Protein AF-A0A815JB77-F1 (afdb_monomer_lite)

Structure (mmCIF, N/CA/C/O backbone):
data_AF-A0A815JB77-F1
#
_entry.id   AF-A0A815JB77-F1
#
loop_
_atom_site.group_PDB
_atom_site.id
_atom_site.type_symbol
_atom_site.label_atom_id
_atom_site.label_alt_id
_atom_site.label_comp_id
_atom_site.label_asym_id
_atom_site.label_entity_id
_atom_site.label_seq_id
_atom_site.pdbx_PDB_ins_code
_atom_site.Cartn_x
_atom_site.Cartn_y
_atom_site.Cartn_z
_atom_site.occupancy
_atom_site.B_iso_or_equiv
_atom_site.auth_seq_id
_atom_site.auth_comp_id
_atom_site.auth_asym_id
_atom_site.auth_atom_id
_atom_site.pdbx_PDB_model_num
ATOM 1 N N . MET A 1 1 ? -31.443 13.722 19.364 1.00 50.16 1 MET A N 1
ATOM 2 C CA . MET A 1 1 ? -30.090 13.288 19.776 1.00 50.16 1 MET A CA 1
ATOM 3 C C . MET A 1 1 ? -29.069 13.900 18.825 1.00 50.16 1 MET A C 1
ATOM 5 O O . MET A 1 1 ? -29.455 14.239 17.712 1.00 50.16 1 MET A O 1
ATOM 9 N N . SER A 1 2 ? -27.810 14.064 19.237 1.00 65.94 2 SER A N 1
ATOM 10 C CA . SER A 1 2 ? -26.705 14.349 18.307 1.00 65.94 2 SER A CA 1
ATOM 11 C C . SER A 1 2 ? -26.286 13.056 17.602 1.00 65.94 2 SER A C 1
ATOM 13 O O . SER A 1 2 ? -26.329 11.991 18.218 1.00 65.94 2 SER A O 1
ATOM 15 N N . LEU A 1 3 ? -25.874 13.135 16.331 1.00 67.88 3 LEU A N 1
ATOM 16 C CA . LEU A 1 3 ? -25.455 11.949 15.568 1.00 67.88 3 LEU A CA 1
ATOM 17 C C . LEU A 1 3 ? -24.275 11.229 16.244 1.00 67.88 3 LEU A C 1
ATOM 19 O O . LEU A 1 3 ? -24.332 10.012 16.379 1.00 67.88 3 LEU A O 1
ATOM 23 N N . LEU A 1 4 ? -23.307 11.987 16.779 1.00 70.38 4 LEU A N 1
ATOM 24 C CA . LEU A 1 4 ? -22.197 11.503 17.621 1.00 70.38 4 LEU A CA 1
ATOM 25 C C . LEU A 1 4 ? -22.670 10.490 18.678 1.00 70.38 4 LEU A C 1
ATOM 27 O O . LEU A 1 4 ? -22.329 9.318 18.608 1.00 70.38 4 LEU A O 1
ATOM 31 N N . SER A 1 5 ? -23.610 10.887 19.549 1.00 72.62 5 SER A N 1
ATOM 32 C CA . SER A 1 5 ? -24.132 10.038 20.641 1.00 72.62 5 SER A CA 1
ATOM 33 C C . SER A 1 5 ? -24.810 8.726 20.204 1.00 72.62 5 SER A C 1
ATOM 35 O O . SER A 1 5 ? -25.139 7.891 21.042 1.00 72.62 5 SER A O 1
ATOM 37 N N . THR A 1 6 ? -25.068 8.557 18.904 1.00 77.38 6 THR A N 1
ATOM 38 C CA . THR A 1 6 ? -25.600 7.324 18.298 1.00 77.38 6 THR A CA 1
ATOM 39 C C . THR A 1 6 ? -24.519 6.547 17.537 1.00 77.38 6 THR A C 1
ATOM 41 O O . THR A 1 6 ? -24.633 5.335 17.387 1.00 77.38 6 THR A O 1
ATOM 44 N N . LEU A 1 7 ? -23.473 7.234 17.072 1.00 77.94 7 LEU A N 1
ATOM 45 C CA . LEU A 1 7 ? -22.393 6.707 16.244 1.00 77.94 7 LEU A CA 1
ATOM 46 C C . LEU A 1 7 ? -21.257 6.100 17.086 1.00 77.94 7 LEU A C 1
ATOM 48 O O . LEU A 1 7 ? -20.788 5.017 16.746 1.00 77.94 7 LEU A O 1
ATOM 52 N N . ASP A 1 8 ? -20.890 6.718 18.215 1.00 81.06 8 ASP A N 1
ATOM 53 C CA . ASP A 1 8 ? -19.841 6.245 19.138 1.00 81.06 8 ASP A CA 1
ATOM 54 C C . ASP A 1 8 ? -19.953 4.741 19.502 1.00 81.06 8 ASP A C 1
ATOM 56 O O . ASP A 1 8 ? -18.964 4.017 19.345 1.00 81.06 8 ASP A O 1
ATOM 60 N N . PRO A 1 9 ? -21.118 4.198 19.939 1.00 81.94 9 PRO A N 1
ATOM 61 C CA . PRO A 1 9 ? -21.233 2.770 20.259 1.00 81.94 9 PRO A CA 1
ATOM 62 C C . PRO A 1 9 ? -21.161 1.859 19.022 1.00 81.94 9 PRO A C 1
ATOM 64 O O . PRO A 1 9 ? -20.775 0.695 19.144 1.00 81.94 9 PRO A O 1
ATOM 67 N N . ILE A 1 10 ? -21.514 2.372 17.837 1.00 81.50 10 ILE A N 1
ATOM 68 C CA . ILE A 1 10 ? -21.433 1.631 16.571 1.00 81.50 10 ILE A CA 1
ATOM 69 C C . ILE A 1 10 ? -19.966 1.546 16.134 1.00 81.50 10 ILE A C 1
ATOM 71 O O . ILE A 1 10 ? -19.485 0.443 15.884 1.00 81.50 10 ILE A O 1
ATOM 75 N N . ILE A 1 11 ? -19.236 2.671 16.137 1.00 85.12 11 ILE A N 1
ATOM 76 C CA . ILE A 1 11 ? -17.786 2.721 15.879 1.00 85.12 11 ILE A CA 1
ATOM 77 C C . ILE A 1 11 ? -17.053 1.790 16.841 1.00 85.12 11 ILE A C 1
ATOM 79 O O . ILE A 1 11 ? -16.353 0.887 16.386 1.00 85.12 11 ILE A O 1
ATOM 83 N N . ARG A 1 12 ? -17.272 1.937 18.158 1.00 84.75 12 ARG A N 1
ATOM 84 C CA . ARG A 1 12 ? -16.617 1.107 19.182 1.00 84.75 12 ARG A CA 1
ATOM 85 C C . ARG A 1 12 ? -16.811 -0.387 18.917 1.00 84.75 12 ARG A C 1
ATOM 87 O O . ARG A 1 12 ? -15.852 -1.138 19.035 1.00 84.75 12 ARG A O 1
ATOM 94 N N . SER A 1 13 ? -18.014 -0.822 18.530 1.00 81.75 13 SER A N 1
ATOM 95 C CA . SER A 1 13 ? -18.284 -2.238 18.236 1.00 81.75 13 SER A CA 1
ATOM 96 C C . SER A 1 13 ? -17.834 -2.697 16.840 1.00 81.75 13 SER A C 1
ATOM 98 O O . SER A 1 13 ? -17.875 -3.898 16.563 1.00 81.75 13 SER A O 1
ATOM 100 N N . VAL A 1 14 ? -17.445 -1.796 15.938 1.00 85.62 14 VAL A N 1
ATOM 101 C CA . VAL A 1 14 ? -16.767 -2.145 14.679 1.00 85.62 14 VAL A CA 1
ATOM 102 C C . VAL A 1 14 ? -15.263 -2.262 14.934 1.00 85.62 14 VAL A C 1
ATOM 104 O O . VAL A 1 14 ? -14.691 -3.322 14.690 1.00 85.62 14 VAL A O 1
ATOM 107 N N . PHE A 1 15 ? -14.655 -1.242 15.543 1.00 85.88 15 PHE A N 1
ATOM 108 C CA . PHE A 1 15 ? -13.237 -1.214 15.919 1.00 85.88 15 PHE A CA 1
ATOM 109 C C . PHE A 1 15 ? -12.846 -2.333 16.902 1.00 85.88 15 PHE A C 1
ATOM 111 O O . PHE A 1 15 ? -11.768 -2.908 16.762 1.00 85.88 15 PHE A O 1
ATOM 118 N N . SER A 1 16 ? -13.739 -2.755 17.808 1.00 83.38 16 SER A N 1
ATOM 119 C CA 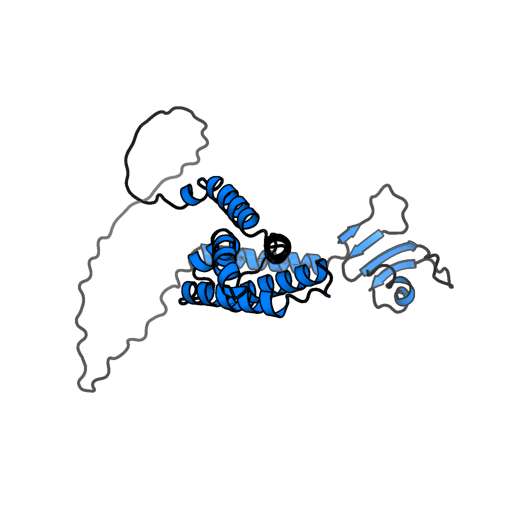. SER A 1 16 ? -13.491 -3.896 18.710 1.00 83.38 16 SER A CA 1
ATOM 120 C C . SER A 1 16 ? -13.462 -5.268 18.019 1.00 83.38 16 SER A C 1
ATOM 122 O O . SER A 1 16 ? -13.297 -6.286 18.688 1.00 83.38 16 SER A O 1
ATOM 124 N N . ARG A 1 17 ? -13.719 -5.328 16.707 1.00 83.50 17 ARG A N 1
ATOM 125 C CA . ARG A 1 17 ? -13.687 -6.555 15.891 1.00 83.50 17 ARG A CA 1
ATOM 126 C C . ARG A 1 17 ? -12.708 -6.459 14.721 1.00 83.50 17 ARG A C 1
ATOM 128 O O . ARG A 1 17 ? -12.503 -7.456 14.037 1.00 83.50 17 ARG A O 1
ATOM 135 N N . TRP A 1 18 ? -12.115 -5.288 14.490 1.00 87.25 18 TRP A N 1
ATOM 136 C CA . TRP A 1 18 ? -11.109 -5.097 13.455 1.00 87.25 18 TRP A CA 1
ATOM 137 C C . TRP A 1 18 ? -9.782 -5.694 13.922 1.00 87.25 18 TRP A C 1
ATOM 139 O O . TRP A 1 18 ? -9.185 -5.228 14.892 1.00 87.25 18 TRP A O 1
ATOM 149 N N . THR A 1 19 ? -9.344 -6.753 13.248 1.00 86.44 19 THR A N 1
ATOM 150 C CA . THR A 1 19 ? -8.163 -7.545 13.613 1.00 86.44 19 THR A CA 1
ATOM 151 C C . THR A 1 19 ? -6.893 -6.708 13.696 1.00 86.44 19 THR A C 1
ATOM 153 O O . THR A 1 19 ? -6.189 -6.829 14.693 1.00 86.44 19 THR A O 1
ATOM 156 N N . ALA A 1 20 ? -6.632 -5.831 12.721 1.00 85.81 20 ALA A N 1
ATOM 157 C CA . ALA A 1 20 ? -5.441 -4.980 12.709 1.00 85.81 20 ALA A CA 1
ATOM 158 C C . ALA A 1 20 ? -5.367 -4.073 13.950 1.00 85.81 20 ALA A C 1
ATOM 160 O O . ALA A 1 20 ? -4.387 -4.110 14.689 1.00 85.81 20 ALA A O 1
ATOM 161 N N . LEU A 1 21 ? -6.441 -3.336 14.250 1.00 85.81 21 LEU A N 1
ATOM 162 C CA . LEU A 1 21 ? -6.488 -2.429 15.400 1.00 85.81 21 LEU A CA 1
ATOM 163 C C . LEU A 1 21 ? -6.473 -3.172 16.749 1.00 85.81 21 LEU A C 1
ATOM 165 O O . LEU A 1 21 ? -5.830 -2.715 17.693 1.00 85.81 21 LEU A O 1
ATOM 169 N N . GLN A 1 22 ? -7.132 -4.333 16.854 1.00 86.62 22 GLN A N 1
ATOM 170 C CA . GLN A 1 22 ? -7.042 -5.171 18.059 1.00 86.62 22 GLN A CA 1
ATOM 171 C C . GLN A 1 22 ? -5.621 -5.718 18.272 1.00 86.62 22 GLN A C 1
ATOM 173 O O . GLN A 1 22 ? -5.141 -5.729 19.405 1.00 86.62 22 GLN A O 1
ATOM 178 N N . LEU A 1 23 ? -4.931 -6.124 17.201 1.00 85.44 23 LEU A N 1
ATOM 179 C CA . LEU A 1 23 ? -3.549 -6.604 17.253 1.00 85.44 23 LEU A CA 1
ATOM 180 C C . LEU A 1 23 ? -2.581 -5.470 17.634 1.00 85.44 23 LEU A C 1
ATOM 182 O O . LEU A 1 23 ? -1.772 -5.643 18.544 1.00 85.44 23 LEU A O 1
ATOM 186 N N . ALA A 1 24 ? -2.720 -4.293 17.018 1.00 87.31 24 ALA A N 1
ATOM 187 C CA . ALA A 1 24 ? -1.889 -3.121 17.295 1.00 87.31 24 ALA A CA 1
ATOM 188 C C . ALA A 1 24 ? -2.006 -2.631 18.750 1.00 87.31 24 ALA A C 1
ATOM 190 O O . ALA A 1 24 ? -0.999 -2.278 19.373 1.00 87.31 24 ALA A O 1
ATOM 191 N N . VAL A 1 25 ? -3.215 -2.662 19.328 1.00 87.00 25 VAL A N 1
ATOM 192 C CA . VAL A 1 25 ? -3.425 -2.368 20.756 1.00 87.00 25 VAL A CA 1
ATOM 193 C C . VAL A 1 25 ? -2.825 -3.469 21.637 1.00 87.00 25 VAL A C 1
ATOM 195 O O . VAL A 1 25 ? -2.064 -3.152 22.552 1.00 87.00 25 VAL A O 1
ATOM 198 N N . ALA A 1 26 ? -3.094 -4.749 21.344 1.00 85.62 26 ALA A N 1
ATOM 199 C CA . ALA A 1 26 ? -2.617 -5.884 22.145 1.00 85.62 26 ALA A CA 1
ATOM 200 C C . ALA A 1 26 ? -1.082 -6.008 22.185 1.00 85.62 26 ALA A C 1
ATOM 202 O O . ALA A 1 26 ? -0.518 -6.329 23.230 1.00 85.62 26 ALA A O 1
ATOM 203 N N . HIS A 1 27 ? -0.398 -5.703 21.079 1.00 85.62 27 HIS A N 1
ATOM 204 C CA . HIS A 1 27 ? 1.067 -5.677 21.002 1.00 85.62 27 HIS A CA 1
ATOM 205 C C . HIS A 1 27 ? 1.686 -4.331 21.422 1.00 85.62 27 HIS A C 1
ATOM 207 O O . HIS A 1 27 ? 2.904 -4.179 21.358 1.00 85.62 27 HIS A O 1
ATOM 213 N N . SER A 1 28 ? 0.879 -3.364 21.886 1.00 83.88 28 SER A N 1
ATOM 214 C CA . SER A 1 28 ? 1.330 -2.019 22.291 1.00 83.88 28 SER A CA 1
ATOM 215 C C . SER A 1 28 ? 2.116 -1.275 21.197 1.00 83.88 28 SER A C 1
ATOM 217 O O . SER A 1 28 ? 3.049 -0.530 21.493 1.00 83.88 28 SER A O 1
ATOM 219 N N . MET A 1 29 ? 1.740 -1.461 19.926 1.00 78.06 29 MET A N 1
ATOM 220 C CA . MET A 1 29 ? 2.448 -0.881 18.772 1.00 78.06 29 MET A CA 1
ATOM 221 C C . MET A 1 29 ? 2.362 0.656 18.755 1.00 78.06 29 MET A C 1
ATOM 223 O O . MET A 1 29 ? 3.333 1.325 18.418 1.00 78.06 29 MET A O 1
ATOM 227 N N . GLY A 1 30 ? 1.260 1.223 19.265 1.00 75.69 30 GLY A N 1
ATOM 228 C CA . GLY A 1 30 ? 1.115 2.659 19.552 1.00 75.69 30 GLY A CA 1
ATOM 229 C C . GLY A 1 30 ? 1.787 3.147 20.851 1.00 75.69 30 GLY A C 1
ATOM 230 O O . GLY A 1 30 ? 1.494 4.252 21.311 1.00 75.69 30 GLY A O 1
ATOM 231 N N . GLY A 1 31 ? 2.651 2.338 21.473 1.00 83.12 31 GLY A N 1
ATOM 232 C CA . GLY A 1 31 ? 3.330 2.635 22.737 1.00 83.12 31 GLY A CA 1
ATOM 233 C C . GLY A 1 31 ? 2.494 2.344 23.991 1.00 83.12 31 GLY A C 1
ATOM 234 O O . GLY A 1 31 ? 1.427 1.736 23.935 1.00 83.12 31 GLY A O 1
ATOM 235 N N . SER A 1 32 ? 2.979 2.806 25.150 1.00 77.56 32 SER A N 1
ATOM 236 C CA . SER A 1 32 ? 2.382 2.543 26.476 1.00 77.56 32 SER A CA 1
ATOM 237 C C . SER A 1 32 ? 1.014 3.192 26.723 1.00 77.56 32 SER A C 1
ATOM 239 O O . SER A 1 32 ? 0.418 2.971 27.772 1.00 77.56 32 SER A O 1
ATOM 241 N N . GLU A 1 33 ? 0.529 4.010 25.789 1.00 82.44 33 GLU A N 1
ATOM 242 C CA . GLU A 1 33 ? -0.771 4.688 25.854 1.00 82.44 33 GLU A CA 1
ATOM 243 C C . GLU A 1 33 ? -1.754 4.148 24.794 1.00 82.44 33 GLU A C 1
ATOM 245 O O . GLU A 1 33 ? -2.763 4.789 24.510 1.00 82.44 33 GLU A O 1
ATOM 250 N N . SER A 1 34 ? -1.495 2.965 24.217 1.00 82.50 34 SER A N 1
ATOM 251 C CA . SER A 1 34 ? -2.300 2.350 23.144 1.00 82.50 34 SER A CA 1
ATOM 252 C C . SER A 1 34 ? -3.807 2.281 23.444 1.00 82.50 34 SER A C 1
ATOM 254 O O . SER A 1 34 ? -4.616 2.601 22.573 1.00 82.50 34 SER A O 1
ATOM 256 N N . GLU A 1 35 ? -4.203 1.940 24.675 1.00 82.00 35 GLU A N 1
ATOM 257 C CA . GLU A 1 35 ? -5.611 1.936 25.110 1.00 82.00 35 GLU A CA 1
ATOM 258 C C . GLU A 1 35 ? -6.226 3.349 25.136 1.00 82.00 35 GLU A C 1
ATOM 260 O O . GLU A 1 35 ? -7.375 3.544 24.733 1.00 82.00 35 GLU A O 1
ATOM 265 N N . ALA A 1 36 ? -5.458 4.353 25.571 1.00 86.44 36 ALA A N 1
ATOM 266 C CA . ALA A 1 36 ? -5.905 5.745 25.613 1.00 86.44 36 ALA A CA 1
ATOM 267 C C . ALA A 1 36 ? -6.004 6.346 24.202 1.00 86.44 36 ALA A C 1
ATOM 269 O O . ALA A 1 36 ? -6.979 7.040 23.902 1.00 86.44 36 ALA A O 1
ATOM 270 N N . LYS A 1 37 ? -5.054 6.016 23.313 1.00 86.25 37 LYS A N 1
ATOM 271 C CA . LYS A 1 37 ? -5.121 6.338 21.879 1.00 86.25 37 LYS A CA 1
ATOM 272 C C . LYS A 1 37 ? -6.345 5.708 21.216 1.00 86.25 37 LYS A C 1
ATOM 274 O O . LYS A 1 37 ? -7.043 6.393 20.479 1.00 86.25 37 LYS A O 1
ATOM 279 N N . TYR A 1 38 ? -6.648 4.441 21.506 1.00 87.69 38 TYR A N 1
ATOM 280 C CA . TYR A 1 38 ? -7.823 3.745 20.966 1.00 87.69 38 TYR A CA 1
ATOM 281 C C . TYR A 1 38 ? -9.144 4.431 21.362 1.00 87.69 38 TYR A C 1
ATOM 283 O O . TYR A 1 38 ? -10.013 4.648 20.514 1.00 87.69 38 TYR A O 1
ATOM 291 N N . GLU A 1 39 ? -9.292 4.835 22.628 1.00 86.81 39 GLU A N 1
ATOM 292 C CA . GLU A 1 39 ? -10.485 5.567 23.079 1.00 86.81 39 GLU A CA 1
ATOM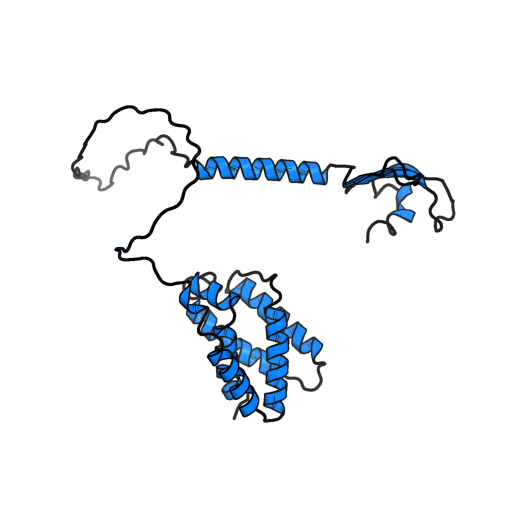 293 C C . GLU A 1 39 ? -10.559 6.994 22.508 1.00 86.81 39 GLU A C 1
ATOM 295 O O . GLU A 1 39 ? -11.641 7.453 22.124 1.00 86.81 39 GLU A O 1
ATOM 300 N N . ALA A 1 40 ? -9.420 7.682 22.371 1.00 87.25 40 ALA A N 1
ATOM 301 C CA . ALA A 1 40 ? -9.355 8.962 21.670 1.00 87.25 40 ALA A CA 1
ATOM 302 C C . ALA A 1 40 ? -9.779 8.814 20.196 1.00 87.25 40 ALA A C 1
ATOM 304 O O . ALA A 1 40 ? -10.636 9.571 19.736 1.00 87.25 40 ALA A O 1
ATOM 305 N N . PHE A 1 41 ? -9.266 7.797 19.495 1.00 88.94 41 PHE A N 1
ATOM 306 C CA . PHE A 1 41 ? -9.544 7.507 18.085 1.00 88.94 41 PHE A CA 1
ATOM 307 C C . PHE A 1 41 ? -11.028 7.250 17.800 1.00 88.94 41 PHE A C 1
ATOM 309 O O . PHE A 1 41 ? -11.557 7.760 16.814 1.00 88.94 41 PHE A O 1
ATOM 316 N N . ILE A 1 42 ? -11.748 6.544 18.683 1.00 87.06 42 ILE A N 1
ATOM 317 C CA . ILE A 1 42 ? -13.210 6.386 18.551 1.00 87.06 42 ILE A CA 1
ATOM 318 C C . ILE A 1 42 ? -13.902 7.759 18.520 1.00 87.06 42 ILE A C 1
ATOM 320 O O . ILE A 1 42 ? -14.778 7.992 17.684 1.00 87.06 42 ILE A O 1
ATOM 324 N N . SER A 1 43 ? -13.500 8.677 19.407 1.00 86.25 43 SER A N 1
ATOM 325 C CA . SER A 1 43 ? -14.111 10.009 19.510 1.00 86.25 43 SER A CA 1
ATOM 326 C C . SER A 1 43 ? -13.725 10.943 18.354 1.00 86.25 43 SER A C 1
ATOM 328 O O . SER A 1 43 ? -14.593 11.618 17.793 1.00 86.25 43 SER A O 1
ATOM 330 N N . THR A 1 44 ? -12.456 10.944 17.927 1.00 88.25 44 THR A N 1
ATOM 331 C CA . THR A 1 44 ? -11.997 11.762 16.794 1.00 88.25 44 THR A CA 1
ATOM 332 C C . THR A 1 44 ? -12.558 11.254 15.471 1.00 88.25 44 THR A C 1
ATOM 334 O O . THR A 1 44 ? -12.952 12.072 14.641 1.00 88.25 44 THR A O 1
ATOM 337 N N . PHE A 1 45 ? -12.701 9.936 15.292 1.00 88.81 45 PHE A N 1
ATOM 338 C CA . PHE A 1 45 ? -13.344 9.356 14.114 1.00 88.81 45 PHE A CA 1
ATOM 339 C C . PHE A 1 45 ? -14.853 9.648 14.073 1.00 88.81 45 PHE A C 1
ATOM 341 O O . PHE A 1 45 ? -15.384 9.979 13.012 1.00 88.81 45 PHE A O 1
ATOM 348 N N . ALA A 1 46 ? -15.552 9.631 15.215 1.00 85.12 46 ALA A N 1
ATOM 349 C CA . ALA A 1 46 ? -16.950 10.067 15.282 1.00 85.12 46 ALA A CA 1
ATOM 350 C C . ALA A 1 46 ? -17.112 11.539 14.849 1.00 85.12 46 ALA A C 1
ATOM 352 O O . ALA A 1 46 ? -18.001 11.876 14.054 1.00 85.12 46 ALA A O 1
ATOM 353 N N . GLU A 1 47 ? -16.216 12.420 15.306 1.00 85.31 47 GLU A N 1
ATOM 354 C CA . GLU A 1 47 ? -16.160 13.804 14.831 1.00 85.31 47 GLU A CA 1
ATOM 355 C C . GLU A 1 47 ? -15.818 13.902 13.336 1.00 85.31 47 GLU A C 1
ATOM 357 O O . GLU A 1 47 ? -16.526 14.595 12.607 1.00 85.31 47 GLU A O 1
ATOM 362 N N . PHE A 1 48 ? -14.794 13.191 12.854 1.00 86.56 48 PHE A N 1
ATOM 363 C CA . PHE A 1 48 ? -14.395 13.151 11.442 1.00 86.56 48 PHE A CA 1
ATOM 364 C C . PHE A 1 48 ? -15.569 12.763 10.536 1.00 86.56 48 PHE A C 1
ATOM 366 O O . PHE A 1 48 ? -15.907 13.505 9.609 1.00 86.56 48 PHE A O 1
ATOM 373 N N . LEU A 1 49 ? -16.263 11.667 10.860 1.00 82.81 49 LEU A N 1
ATOM 374 C CA . LEU A 1 49 ? -17.441 11.223 10.120 1.00 82.81 49 LEU A CA 1
ATOM 375 C C . LEU A 1 49 ? -18.526 12.306 10.107 1.00 82.81 49 LEU A C 1
ATOM 377 O O . LEU A 1 49 ? -19.023 12.645 9.037 1.00 82.81 49 LEU A O 1
ATOM 381 N N . THR A 1 50 ? -18.860 12.924 11.247 1.00 79.75 50 THR A N 1
ATOM 382 C CA . THR A 1 50 ? -19.884 13.994 11.266 1.00 79.75 50 THR A CA 1
ATOM 383 C C . THR A 1 50 ? -19.469 15.285 10.547 1.00 79.75 50 THR A C 1
ATOM 385 O O . THR A 1 50 ? -20.344 15.985 10.034 1.00 79.75 50 THR A O 1
ATOM 388 N N . ARG A 1 51 ? -18.168 15.588 10.438 1.00 81.00 51 ARG A N 1
ATOM 389 C CA . ARG A 1 51 ? -17.636 16.716 9.643 1.00 81.00 51 ARG A CA 1
ATOM 390 C C . ARG A 1 51 ? -17.691 16.436 8.133 1.00 81.00 51 ARG A C 1
ATOM 392 O O . ARG A 1 51 ? -18.017 17.341 7.359 1.00 81.00 51 ARG A O 1
ATOM 399 N N . ASN A 1 52 ? -17.429 15.190 7.732 1.00 75.25 52 ASN A N 1
ATOM 400 C CA . ASN A 1 52 ? -17.437 14.737 6.336 1.00 75.25 52 ASN A CA 1
ATOM 401 C C . ASN A 1 52 ? -18.814 14.253 5.839 1.00 75.25 52 ASN A C 1
ATOM 403 O O . ASN A 1 52 ? -18.995 14.034 4.642 1.00 75.25 52 ASN A O 1
ATOM 407 N N . LEU A 1 53 ? -19.821 14.198 6.721 1.00 67.00 53 LEU A N 1
ATOM 408 C CA . LEU A 1 53 ? -21.233 13.896 6.439 1.00 67.00 53 LEU A CA 1
ATOM 409 C C . LEU A 1 53 ? -21.940 14.989 5.596 1.00 67.00 53 LEU A C 1
ATOM 411 O O . LEU A 1 53 ? -22.939 15.584 6.005 1.00 67.00 53 LEU A O 1
ATOM 415 N N . ARG A 1 54 ? -21.442 15.280 4.389 1.00 65.88 54 ARG A N 1
ATOM 416 C CA . ARG A 1 54 ? -22.071 16.213 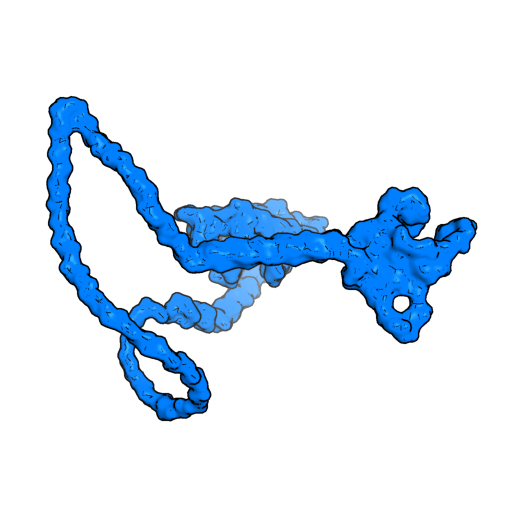3.439 1.00 65.88 54 ARG A CA 1
ATOM 417 C C . ARG A 1 54 ? -22.994 15.452 2.479 1.00 65.88 54 ARG A C 1
ATOM 419 O O . ARG A 1 54 ? -22.482 14.752 1.609 1.00 65.88 54 ARG A O 1
ATOM 426 N N . PRO A 1 55 ? -24.331 15.649 2.518 1.00 60.50 55 PRO A N 1
ATOM 427 C CA . PRO A 1 55 ? -25.275 14.951 1.629 1.00 60.50 55 PRO A CA 1
ATOM 428 C C . PRO A 1 55 ? -25.128 15.256 0.126 1.00 60.50 55 PRO A C 1
ATOM 430 O O . PRO A 1 55 ? -25.904 14.751 -0.679 1.00 60.50 55 PRO A O 1
ATOM 433 N N . SER A 1 56 ? -24.183 16.120 -0.251 1.00 59.28 56 SER A N 1
ATOM 434 C CA . SER A 1 56 ? -23.874 16.519 -1.625 1.00 59.28 56 SER A CA 1
ATOM 435 C C . SER A 1 56 ? -22.634 15.833 -2.215 1.00 59.28 56 SER A C 1
ATOM 437 O O . SER A 1 56 ? -22.294 16.122 -3.360 1.00 59.28 56 SER A O 1
ATOM 439 N N . LEU A 1 57 ? -21.916 15.006 -1.446 1.00 65.69 57 LEU A N 1
ATOM 440 C CA . LEU A 1 57 ? -20.709 14.312 -1.910 1.00 65.69 57 LEU A CA 1
ATOM 441 C C . LEU A 1 57 ? -21.075 12.912 -2.449 1.00 65.69 57 LEU A C 1
ATOM 443 O O . LEU A 1 57 ? -21.919 12.245 -1.846 1.00 65.69 57 LEU A O 1
ATOM 447 N N . PRO A 1 58 ? -20.496 12.445 -3.574 1.00 73.88 58 PRO A N 1
ATOM 448 C CA . PRO A 1 58 ? -20.722 11.081 -4.046 1.00 73.88 58 PRO A CA 1
ATOM 449 C C . PRO A 1 58 ? -20.185 10.047 -3.049 1.00 73.88 58 PRO A C 1
ATOM 451 O O . PRO A 1 58 ? -19.121 10.233 -2.464 1.00 73.88 58 PRO A O 1
ATOM 454 N N . VAL A 1 59 ? -20.919 8.939 -2.915 1.00 75.75 59 VAL A N 1
ATOM 455 C CA . VAL A 1 59 ? -20.659 7.826 -1.981 1.00 75.75 59 VAL A CA 1
ATOM 456 C C . VAL A 1 59 ? -19.190 7.385 -2.009 1.00 75.75 59 VAL A C 1
ATOM 458 O O . VAL A 1 59 ? -18.532 7.400 -0.975 1.00 75.75 59 VAL A O 1
ATOM 461 N N . SER A 1 60 ? -18.649 7.127 -3.203 1.00 78.56 60 SER A N 1
ATOM 462 C CA . SER A 1 60 ? -17.272 6.659 -3.399 1.00 78.56 60 SER A CA 1
ATOM 463 C C . SER A 1 60 ? -16.189 7.650 -2.961 1.00 78.56 60 SER A C 1
ATOM 465 O O . SER A 1 60 ? -15.088 7.232 -2.633 1.00 78.56 60 SER A O 1
ATOM 467 N N . ALA A 1 61 ? -16.472 8.958 -2.940 1.00 81.69 61 ALA A N 1
ATOM 468 C CA . ALA A 1 61 ? -15.522 9.934 -2.406 1.00 81.69 61 ALA A CA 1
ATOM 469 C C . ALA A 1 61 ? -15.494 9.886 -0.873 1.00 81.69 61 ALA A C 1
ATOM 471 O O . ALA A 1 61 ? -14.424 9.946 -0.285 1.00 81.69 61 ALA A O 1
ATOM 472 N N . VAL A 1 62 ? -16.653 9.714 -0.224 1.00 82.75 62 VAL A N 1
ATOM 473 C CA . VAL A 1 62 ? -16.719 9.532 1.237 1.00 82.75 62 VAL A CA 1
ATOM 474 C C . VAL A 1 62 ? -16.023 8.229 1.651 1.00 82.75 62 VAL A C 1
ATOM 476 O O . VAL A 1 62 ? -15.344 8.206 2.670 1.00 82.75 62 VAL A O 1
ATOM 479 N N . GLU A 1 63 ? -16.143 7.167 0.848 1.00 85.19 63 GLU A N 1
ATOM 480 C CA . GLU A 1 63 ? -15.412 5.908 1.051 1.00 85.19 63 GLU A CA 1
ATOM 481 C C . GLU A 1 63 ? -13.890 6.121 0.986 1.00 85.19 63 GLU A C 1
ATOM 483 O O . GLU A 1 63 ? -13.194 5.737 1.922 1.00 85.19 63 GLU A O 1
ATOM 488 N N . SER A 1 64 ? -13.366 6.791 -0.049 1.00 86.12 64 SER A N 1
ATOM 489 C CA . SER A 1 64 ? -11.924 7.077 -0.151 1.00 86.12 64 SER A CA 1
ATOM 490 C C . SER A 1 64 ? -11.396 7.971 0.977 1.00 86.12 64 SER A C 1
ATOM 492 O O . SER A 1 64 ? -10.336 7.683 1.519 1.00 86.12 64 SER A O 1
ATOM 494 N N . GLU A 1 65 ? -12.125 9.022 1.366 1.00 87.81 65 GLU A N 1
ATOM 495 C CA . GLU A 1 65 ? -11.713 9.919 2.463 1.00 87.81 65 GLU A CA 1
ATOM 496 C C . GLU A 1 65 ? -11.699 9.188 3.820 1.00 87.81 65 GLU A C 1
ATOM 498 O O . GLU A 1 65 ? -10.841 9.457 4.657 1.00 87.81 65 GLU A O 1
ATOM 503 N N . ILE A 1 66 ? -12.622 8.241 4.047 1.00 88.94 66 ILE A N 1
ATOM 504 C CA . ILE A 1 66 ? -12.607 7.391 5.249 1.00 88.94 66 ILE A CA 1
ATOM 505 C C . ILE A 1 66 ? -11.459 6.385 5.194 1.00 88.94 66 ILE A C 1
ATOM 507 O O . ILE A 1 66 ? -10.804 6.197 6.213 1.00 88.94 66 ILE A O 1
ATOM 511 N N . GLN A 1 67 ? -11.208 5.753 4.042 1.00 90.31 67 GLN A N 1
ATOM 512 C CA . GLN A 1 67 ? -10.104 4.805 3.899 1.00 90.31 67 GLN A CA 1
ATOM 513 C C . GLN A 1 67 ? -8.764 5.486 4.211 1.00 90.31 67 GLN A C 1
ATOM 515 O O . GLN A 1 67 ? -8.064 5.035 5.110 1.00 90.31 67 GLN A O 1
ATOM 520 N N . VAL A 1 68 ? -8.464 6.612 3.549 1.00 90.06 68 VAL A N 1
ATOM 521 C CA . VAL A 1 68 ? -7.220 7.370 3.766 1.00 90.06 68 VAL A CA 1
ATOM 522 C C . VAL A 1 68 ? -7.059 7.757 5.238 1.00 90.06 68 VAL A C 1
ATOM 524 O O . VAL A 1 68 ? -5.994 7.538 5.795 1.00 90.06 68 VAL A O 1
ATOM 527 N N . TYR A 1 69 ? -8.118 8.224 5.908 1.00 90.94 69 TYR A N 1
ATOM 528 C CA . TYR A 1 69 ? -8.047 8.555 7.336 1.00 90.94 69 TYR A CA 1
ATOM 529 C C . TYR A 1 69 ? -7.819 7.336 8.253 1.00 90.94 69 TYR A C 1
ATOM 531 O O . TYR A 1 69 ? -7.187 7.465 9.301 1.00 90.94 69 TYR A O 1
ATOM 539 N N . LEU A 1 70 ? -8.340 6.155 7.901 1.00 90.62 70 LEU A N 1
ATOM 540 C CA . LEU A 1 70 ? -8.077 4.922 8.654 1.00 90.62 70 LEU A CA 1
ATOM 541 C C . LEU A 1 70 ? -6.634 4.436 8.450 1.00 90.62 70 LEU A C 1
ATOM 543 O O . LEU A 1 70 ? -6.013 4.009 9.421 1.00 90.62 70 LEU A O 1
ATOM 547 N N . ASP A 1 71 ? -6.118 4.529 7.222 1.00 90.38 71 ASP A N 1
ATOM 548 C CA . ASP A 1 71 ? -4.745 4.152 6.868 1.00 90.38 71 ASP A CA 1
ATOM 549 C C . ASP A 1 71 ? -3.731 5.113 7.532 1.00 90.38 71 ASP A C 1
ATOM 551 O O . ASP A 1 71 ? -2.831 4.665 8.242 1.00 90.38 71 ASP A O 1
ATOM 555 N N . GLU A 1 72 ? -3.932 6.435 7.402 1.00 91.25 72 GLU A N 1
ATOM 556 C CA . GLU A 1 72 ? -3.101 7.486 8.021 1.00 91.25 72 GLU A CA 1
ATOM 557 C C . GLU A 1 72 ? -3.011 7.333 9.548 1.00 91.25 72 GLU A C 1
ATOM 559 O O . GLU A 1 72 ? -1.920 7.397 10.111 1.00 91.25 72 GLU A O 1
ATOM 564 N N . VAL A 1 73 ? -4.133 7.097 10.242 1.00 90.12 73 VAL A N 1
ATOM 565 C CA . VAL A 1 73 ? -4.118 6.984 11.712 1.00 90.12 73 VAL A CA 1
ATOM 566 C C . VAL A 1 73 ? -3.479 5.677 12.190 1.00 90.12 73 VAL A C 1
ATOM 568 O O . VAL A 1 73 ? -2.855 5.674 13.254 1.00 90.12 73 VAL A O 1
ATOM 571 N N . LEU A 1 74 ? -3.593 4.565 11.453 1.00 89.12 74 LEU A N 1
ATOM 572 C CA . LEU A 1 74 ? -2.912 3.331 11.861 1.00 89.12 74 LEU A CA 1
ATOM 573 C C . LEU A 1 74 ? -1.398 3.383 11.615 1.00 89.12 74 LEU A C 1
ATOM 575 O O . LEU A 1 74 ? -0.662 2.825 12.431 1.00 89.12 74 LEU A O 1
ATOM 579 N N . ASP A 1 75 ? -0.920 4.111 10.604 1.00 90.31 75 ASP A N 1
ATOM 580 C CA . ASP A 1 75 ? 0.513 4.391 10.451 1.00 90.31 75 ASP A CA 1
ATOM 581 C C . ASP A 1 75 ? 1.012 5.392 11.516 1.00 90.31 75 ASP A C 1
ATOM 583 O O . ASP A 1 75 ? 1.857 5.040 12.342 1.00 90.31 75 ASP A O 1
ATOM 587 N N . GLU A 1 76 ? 0.431 6.598 11.603 1.00 89.19 76 GLU A N 1
ATOM 588 C CA . GLU A 1 76 ? 0.932 7.663 12.493 1.00 89.19 76 GLU A CA 1
ATOM 589 C C . GLU A 1 76 ? 0.802 7.341 13.996 1.00 89.19 76 GLU A C 1
ATOM 591 O O . GLU A 1 76 ? 1.729 7.597 14.769 1.00 89.19 76 GLU A O 1
ATOM 596 N N . GLU A 1 77 ? -0.337 6.797 14.447 1.00 87.81 77 GLU A N 1
ATOM 597 C CA . GLU A 1 77 ? -0.599 6.593 15.883 1.00 87.81 77 GLU A CA 1
ATOM 598 C C . GLU A 1 77 ? -0.272 5.174 16.373 1.00 87.81 77 GLU A C 1
ATOM 600 O O . GLU A 1 77 ? -0.015 4.989 17.572 1.00 87.81 77 GLU A O 1
ATOM 605 N N . PHE A 1 78 ? -0.263 4.184 15.473 1.00 86.06 78 PHE A N 1
ATOM 606 C CA . PHE A 1 78 ? -0.089 2.762 15.797 1.00 86.06 78 PHE A CA 1
ATOM 607 C C . PHE A 1 78 ? 1.051 2.060 15.033 1.00 86.06 78 PHE A C 1
ATOM 609 O O . PHE A 1 78 ? 1.259 0.869 15.272 1.00 86.06 78 PHE A O 1
ATOM 616 N N . ASN A 1 79 ? 1.803 2.752 14.165 1.00 86.12 79 ASN A N 1
ATOM 617 C CA . ASN A 1 79 ? 2.927 2.204 13.388 1.00 86.12 79 ASN A CA 1
ATOM 618 C C . ASN A 1 79 ? 2.549 0.888 12.659 1.00 86.12 79 ASN A C 1
ATOM 620 O O . ASN A 1 79 ? 3.263 -0.118 12.737 1.00 86.12 79 ASN A O 1
ATOM 624 N N . THR A 1 80 ? 1.372 0.866 12.027 1.00 86.19 80 THR A N 1
ATOM 625 C CA . THR A 1 80 ? 0.740 -0.322 11.432 1.00 86.19 80 THR A CA 1
ATOM 626 C C . THR A 1 80 ? 0.309 -0.042 9.988 1.00 86.19 80 THR A C 1
ATOM 628 O O . THR A 1 80 ? -0.748 0.537 9.754 1.00 86.19 80 THR A O 1
ATOM 631 N N . GLU A 1 81 ? 1.103 -0.497 9.018 1.00 87.19 81 GLU A N 1
ATOM 632 C CA . GLU A 1 81 ? 0.757 -0.474 7.588 1.00 87.19 81 GLU A CA 1
ATOM 633 C C . GLU A 1 81 ? -0.283 -1.567 7.248 1.00 87.19 81 GLU A C 1
ATOM 635 O O . GLU A 1 81 ? -0.281 -2.648 7.847 1.00 87.19 81 GLU A O 1
ATOM 640 N N . LEU A 1 82 ? -1.178 -1.294 6.288 1.00 84.25 82 LEU A N 1
ATOM 641 C CA . LEU A 1 82 ? -2.289 -2.174 5.900 1.00 84.25 82 LEU A CA 1
ATOM 642 C C . LEU A 1 82 ? -2.237 -2.532 4.404 1.00 84.25 82 LEU A C 1
ATOM 644 O O . LEU A 1 82 ? -2.431 -1.671 3.553 1.00 84.25 82 LEU A O 1
ATOM 648 N N . ASP A 1 83 ? -2.072 -3.821 4.091 1.00 84.00 83 ASP A N 1
ATOM 649 C CA . ASP A 1 83 ? -2.146 -4.380 2.721 1.00 84.00 83 ASP A CA 1
ATOM 650 C C . ASP A 1 83 ? -3.256 -5.455 2.590 1.00 84.00 83 ASP A C 1
ATOM 652 O O . ASP A 1 83 ? -3.364 -6.165 1.594 1.00 84.00 83 ASP A O 1
ATOM 656 N N . ASP A 1 84 ? -4.115 -5.601 3.611 1.00 82.94 84 ASP A N 1
ATOM 657 C CA . ASP A 1 84 ? -5.205 -6.594 3.639 1.00 82.94 84 ASP A CA 1
ATOM 658 C C . ASP A 1 84 ? -6.546 -6.074 3.080 1.00 82.94 84 ASP A C 1
ATOM 660 O O . ASP A 1 84 ? -7.513 -6.830 2.975 1.00 82.94 84 ASP A O 1
ATOM 664 N N . GLY A 1 85 ? -6.619 -4.785 2.728 1.00 85.44 85 GLY A N 1
ATOM 665 C CA . GLY A 1 85 ? -7.831 -4.114 2.241 1.00 85.44 85 GLY A CA 1
ATOM 666 C C . GLY A 1 85 ? -8.912 -3.862 3.304 1.00 85.44 85 GLY A C 1
ATOM 667 O O . GLY A 1 85 ? -9.982 -3.340 2.974 1.00 85.44 85 GLY A O 1
ATOM 668 N N . SER A 1 86 ? -8.665 -4.189 4.578 1.00 89.75 86 SER A N 1
ATOM 669 C CA . SER A 1 86 ? -9.688 -4.118 5.633 1.00 89.75 86 SER A CA 1
ATOM 670 C C . SER A 1 86 ? -10.168 -2.691 5.924 1.00 89.75 86 SER A C 1
ATOM 672 O O . SER A 1 86 ? -11.344 -2.496 6.239 1.00 89.75 86 SER A O 1
ATOM 674 N N . SER A 1 87 ? -9.320 -1.673 5.743 1.00 88.44 87 SER A N 1
ATOM 675 C CA . SER A 1 87 ? -9.719 -0.260 5.834 1.00 88.44 87 SER A CA 1
ATOM 676 C C . SER A 1 87 ? -10.729 0.139 4.751 1.00 88.44 87 SER A C 1
ATOM 678 O O . SER A 1 87 ? -11.670 0.886 5.037 1.00 88.44 87 SER A O 1
ATOM 680 N N . GLN A 1 88 ? -10.618 -0.414 3.537 1.00 88.88 88 GLN A N 1
ATOM 681 C CA . GLN A 1 88 ? -11.580 -0.185 2.456 1.00 88.88 88 GLN A CA 1
ATOM 682 C C . GLN A 1 88 ? -12.930 -0.865 2.740 1.00 88.88 88 GLN A C 1
ATOM 684 O O . GLN A 1 88 ? -13.983 -0.250 2.531 1.00 88.88 88 GLN A O 1
ATOM 689 N N . GLU A 1 89 ? -12.927 -2.100 3.260 1.00 88.56 89 GLU A N 1
ATOM 690 C CA . GLU A 1 89 ? -14.163 -2.768 3.698 1.00 88.56 89 GLU A CA 1
ATOM 691 C C . GLU A 1 89 ? -14.852 -1.984 4.825 1.00 88.56 89 GLU A C 1
ATOM 693 O O . GLU A 1 89 ? -16.068 -1.765 4.787 1.00 88.56 89 GLU A O 1
ATOM 698 N N . LEU A 1 90 ? -14.078 -1.494 5.802 1.00 89.19 90 LEU A N 1
ATOM 699 C CA . LEU A 1 90 ? -14.589 -0.642 6.874 1.00 89.19 90 LEU A CA 1
ATOM 700 C C . LEU A 1 90 ? -15.158 0.678 6.350 1.00 89.19 90 LEU A C 1
ATOM 702 O O . LEU A 1 90 ? -16.230 1.083 6.800 1.00 89.19 90 LEU A O 1
ATOM 706 N N . ALA A 1 91 ? -14.507 1.329 5.384 1.00 88.56 91 ALA A N 1
ATOM 707 C CA . ALA A 1 91 ? -15.011 2.561 4.785 1.00 88.56 91 ALA A CA 1
ATOM 708 C C . ALA A 1 91 ? -16.400 2.365 4.150 1.00 88.56 91 ALA A C 1
ATOM 710 O O . ALA A 1 91 ? -17.342 3.091 4.485 1.00 88.56 91 ALA A O 1
ATOM 711 N N . GLN A 1 92 ? -16.566 1.325 3.324 1.00 87.12 92 GLN A N 1
ATOM 712 C CA . GLN A 1 92 ? -17.866 0.953 2.743 1.00 87.12 92 GLN A CA 1
ATOM 713 C C . GLN A 1 92 ? -18.903 0.625 3.833 1.00 87.12 92 GLN A C 1
ATOM 715 O O . GLN A 1 92 ? -20.061 1.059 3.765 1.00 87.12 92 GLN A O 1
ATOM 720 N N . LEU A 1 93 ? -18.493 -0.101 4.882 1.00 87.00 93 LEU A N 1
ATOM 721 C CA . LEU A 1 93 ? -19.350 -0.459 6.013 1.00 87.00 93 LEU A CA 1
ATOM 722 C C . LEU A 1 93 ? -19.861 0.784 6.761 1.00 87.00 93 LEU A C 1
ATOM 724 O O . LEU A 1 93 ? -21.063 0.885 7.033 1.00 87.00 93 LEU A O 1
ATOM 728 N N . PHE A 1 94 ? -18.980 1.746 7.054 1.00 85.75 94 PHE A N 1
ATOM 729 C CA . PHE A 1 94 ? -19.339 2.992 7.729 1.00 85.75 94 PHE A CA 1
ATOM 730 C C . PHE A 1 94 ? -20.249 3.866 6.867 1.00 85.75 94 PHE A C 1
ATOM 732 O O . PHE A 1 94 ? -21.265 4.339 7.377 1.00 85.75 94 PHE A O 1
ATOM 739 N N . VAL A 1 95 ? -19.974 4.026 5.568 1.00 84.44 95 VAL A N 1
ATOM 740 C CA . VAL A 1 95 ? -20.849 4.798 4.663 1.00 84.44 95 VAL A CA 1
ATOM 741 C C . VAL A 1 95 ? -22.244 4.166 4.557 1.00 84.44 95 VAL A C 1
ATOM 743 O O . VAL A 1 95 ? -23.255 4.876 4.618 1.00 84.44 95 VAL A O 1
ATOM 746 N N . ARG A 1 96 ? -22.333 2.829 4.518 1.00 83.69 96 ARG A N 1
ATOM 747 C CA . ARG A 1 96 ? -23.608 2.092 4.562 1.00 83.69 96 ARG A CA 1
ATOM 748 C C . ARG A 1 96 ? -24.368 2.316 5.875 1.00 83.69 96 ARG A C 1
ATOM 750 O O . ARG A 1 96 ? -25.566 2.609 5.839 1.00 83.69 96 ARG A O 1
ATOM 757 N N . TYR A 1 97 ? -23.699 2.226 7.028 1.00 81.62 97 TYR A N 1
ATOM 758 C CA . TYR A 1 97 ? -24.322 2.501 8.330 1.00 81.62 97 TYR A CA 1
ATOM 759 C C . TYR A 1 97 ? -24.755 3.966 8.473 1.00 81.62 97 TYR A C 1
ATOM 761 O O . TYR A 1 97 ? -25.866 4.222 8.931 1.00 81.62 97 TYR A O 1
ATOM 769 N N . ILE A 1 98 ? -23.948 4.923 8.008 1.00 78.19 98 ILE A N 1
ATOM 770 C CA . ILE A 1 98 ? -24.295 6.352 7.949 1.00 78.19 98 ILE A CA 1
ATOM 771 C C . ILE A 1 98 ? -25.578 6.567 7.139 1.00 78.19 98 ILE A C 1
ATOM 773 O O . ILE A 1 98 ? -26.476 7.282 7.587 1.00 78.19 98 ILE A O 1
ATOM 777 N N . HIS A 1 99 ? -25.711 5.913 5.983 1.00 79.88 99 HIS A N 1
ATOM 778 C CA . HIS A 1 99 ? -26.916 6.020 5.164 1.00 79.88 99 HIS A CA 1
ATOM 779 C C . HIS A 1 99 ? -28.161 5.469 5.885 1.00 79.88 99 HIS A C 1
ATOM 781 O O . HIS A 1 99 ? -29.216 6.104 5.864 1.00 79.88 99 HIS A O 1
ATOM 787 N N . LEU A 1 100 ? -28.042 4.337 6.590 1.00 78.06 100 LEU A N 1
ATOM 788 C CA . LEU A 1 100 ? -29.131 3.767 7.399 1.00 78.06 100 LEU A CA 1
ATOM 789 C C . LEU A 1 100 ? -29.497 4.654 8.604 1.00 78.06 100 LEU A C 1
ATOM 791 O O . LEU A 1 100 ? -30.682 4.856 8.877 1.00 78.06 100 LEU A O 1
ATOM 795 N N . ILE A 1 101 ? -28.506 5.248 9.277 1.00 76.88 101 ILE A N 1
ATOM 796 C CA . ILE A 1 101 ? -28.700 6.223 10.364 1.00 76.88 101 ILE A CA 1
ATOM 797 C C . ILE A 1 101 ? -29.471 7.451 9.855 1.00 76.88 101 ILE A C 1
ATOM 799 O O . ILE A 1 101 ? -30.441 7.869 10.489 1.00 76.88 101 ILE A O 1
ATOM 803 N N . LEU A 1 102 ? -29.106 7.990 8.685 1.00 73.19 102 LEU A N 1
ATOM 804 C CA . LEU A 1 102 ? -29.800 9.122 8.055 1.00 73.19 102 LEU A CA 1
ATOM 805 C C . LEU A 1 102 ? -31.230 8.779 7.597 1.00 73.19 102 LEU A C 1
ATOM 807 O O . LEU A 1 102 ? -32.097 9.650 7.617 1.00 73.19 102 LEU A O 1
ATOM 811 N N . GLN A 1 103 ? -31.509 7.517 7.250 1.00 78.12 103 GLN A N 1
ATOM 812 C CA . GLN A 1 103 ? -32.873 7.017 7.011 1.00 78.12 103 GLN A CA 1
ATOM 813 C C . GLN A 1 103 ? -33.681 6.773 8.307 1.00 78.12 103 GLN A C 1
ATOM 815 O O . GLN A 1 103 ? -34.847 6.387 8.234 1.00 78.12 103 GLN A O 1
ATOM 820 N N . GLY A 1 104 ? -33.089 6.957 9.494 1.00 70.50 104 GLY A N 1
ATOM 821 C CA . GLY A 1 104 ? -33.714 6.642 10.785 1.00 70.50 104 GLY A CA 1
ATOM 822 C C . GLY A 1 104 ? -33.777 5.142 11.112 1.00 70.50 104 GLY A C 1
ATOM 823 O O . GLY A 1 104 ? -34.409 4.750 12.093 1.00 70.50 104 GLY A O 1
ATOM 824 N N . ARG A 1 105 ? -33.108 4.292 10.324 1.00 76.12 105 ARG A N 1
ATOM 825 C CA . ARG A 1 105 ? -33.107 2.822 10.427 1.00 76.12 105 ARG A CA 1
ATOM 826 C C . ARG A 1 105 ? -32.048 2.300 11.404 1.00 76.12 105 ARG A C 1
ATOM 828 O O . ARG A 1 105 ? -31.250 1.421 11.091 1.00 76.12 105 ARG A O 1
ATOM 835 N N . LEU A 1 106 ? -32.048 2.854 12.618 1.00 68.69 106 LEU A N 1
ATOM 836 C CA . LEU A 1 106 ? -31.087 2.505 13.675 1.00 68.69 106 LEU A CA 1
ATOM 837 C C . LEU A 1 106 ? -31.193 1.035 14.107 1.00 68.69 106 LEU A C 1
ATOM 839 O O . LEU A 1 106 ? -30.175 0.375 14.302 1.00 68.69 106 LEU A O 1
ATOM 843 N N . ASN A 1 107 ? -32.421 0.517 14.202 1.00 70.12 107 ASN A N 1
ATOM 844 C CA . ASN A 1 107 ? -32.688 -0.856 14.637 1.00 70.12 107 ASN A CA 1
ATOM 845 C C . ASN A 1 107 ? -32.038 -1.892 13.707 1.00 70.12 107 ASN A C 1
ATOM 847 O O . ASN A 1 107 ? -31.534 -2.903 14.184 1.00 70.12 107 ASN A O 1
ATOM 851 N N . ASP A 1 108 ? -32.022 -1.633 12.395 1.00 72.31 108 ASP A N 1
ATOM 852 C CA . ASP A 1 108 ? -31.421 -2.526 11.402 1.00 72.31 108 ASP A CA 1
ATOM 853 C C . ASP A 1 108 ? -29.895 -2.608 11.573 1.00 72.31 108 ASP A C 1
ATOM 855 O O . ASP A 1 108 ? -29.334 -3.701 11.562 1.00 72.31 108 ASP A O 1
ATOM 859 N N . VAL A 1 109 ? -29.231 -1.469 11.823 1.00 72.62 109 VAL A N 1
ATOM 860 C CA . VAL A 1 109 ? -27.784 -1.419 12.113 1.00 72.62 109 VAL A CA 1
ATOM 861 C C . VAL A 1 109 ? -27.464 -2.165 13.411 1.00 72.62 109 VAL A C 1
ATOM 863 O O . VAL A 1 109 ? -26.516 -2.943 13.459 1.00 72.62 109 VAL A O 1
ATOM 866 N N . GLN A 1 110 ? -28.277 -1.984 14.457 1.00 68.94 110 GLN A N 1
ATOM 867 C CA . GLN A 1 110 ? -28.110 -2.712 15.721 1.00 68.94 110 GLN A CA 1
ATOM 868 C C . GLN A 1 110 ? -28.348 -4.222 15.563 1.00 68.94 110 GLN A C 1
ATOM 870 O O . GLN A 1 110 ? -27.633 -5.014 16.175 1.00 68.94 110 GLN A O 1
ATOM 875 N N . GLN A 1 111 ? -29.311 -4.631 14.732 1.00 71.06 111 GLN A N 1
ATOM 876 C CA . GLN A 1 111 ? -29.589 -6.040 14.454 1.00 71.06 111 GLN A CA 1
ATOM 877 C C . GLN A 1 111 ? -28.463 -6.693 13.641 1.00 71.06 111 GLN A C 1
ATOM 879 O O . GLN A 1 111 ? -28.037 -7.795 13.979 1.00 71.06 111 GLN A O 1
ATOM 884 N N . GLU A 1 112 ? -27.948 -6.028 12.605 1.00 73.94 112 GLU A N 1
ATOM 885 C CA . GLU A 1 112 ? -26.820 -6.533 11.812 1.00 73.94 112 GLU A CA 1
ATOM 886 C C . GLU A 1 112 ? -25.551 -6.674 12.672 1.00 73.94 112 GLU A C 1
ATOM 888 O O . GLU A 1 112 ? -24.875 -7.704 12.625 1.00 73.94 112 GLU A O 1
ATOM 893 N N . LEU A 1 113 ? -25.294 -5.696 13.545 1.00 71.38 113 LEU A N 1
ATOM 894 C CA . LEU A 1 113 ? -24.204 -5.726 14.519 1.00 71.38 113 LEU A CA 1
ATOM 895 C C . LEU A 1 113 ? -24.331 -6.910 15.501 1.00 71.38 113 LEU A C 1
ATOM 897 O O . LEU A 1 113 ? -23.358 -7.629 15.721 1.00 71.38 113 LEU A O 1
ATOM 901 N N . GLN A 1 114 ? -25.530 -7.157 16.044 1.00 68.75 114 GLN A N 1
ATOM 902 C CA . GLN A 1 114 ? -25.802 -8.287 16.947 1.00 68.75 114 GLN A CA 1
ATOM 903 C C . GLN A 1 114 ? -25.702 -9.652 16.251 1.00 68.75 114 GLN A C 1
ATOM 905 O O . GLN A 1 114 ? -25.170 -10.597 16.833 1.00 68.75 114 GLN A O 1
ATOM 910 N N . LEU A 1 115 ? -26.177 -9.767 15.005 1.00 69.44 115 LEU A N 1
ATOM 911 C CA . LEU A 1 115 ? -26.056 -10.997 14.215 1.00 69.44 115 LEU A CA 1
ATOM 912 C C . LEU A 1 115 ? -24.586 -11.353 13.969 1.00 69.44 115 LEU A C 1
ATOM 914 O O . LEU A 1 115 ? -24.202 -12.509 14.136 1.00 69.44 115 LEU A O 1
ATOM 918 N N . GLN A 1 116 ? -23.752 -10.360 13.648 1.00 66.19 116 GLN A N 1
ATOM 919 C CA . GLN A 1 116 ? -22.313 -10.565 13.497 1.00 66.19 116 GLN A CA 1
ATOM 920 C C . GLN A 1 116 ? -21.640 -10.931 14.836 1.00 66.19 116 GLN A C 1
ATOM 922 O O . GLN A 1 116 ? -20.820 -11.843 14.860 1.00 66.19 116 GLN A O 1
ATOM 927 N N . GLN A 1 117 ? -22.011 -10.294 15.957 1.00 59.28 117 GLN A N 1
ATOM 928 C CA . GLN A 1 117 ? -21.500 -10.645 17.297 1.00 59.28 117 GLN A CA 1
ATOM 929 C C . GLN A 1 117 ? -21.842 -12.092 17.704 1.00 59.28 117 GLN A C 1
ATOM 931 O O . GLN A 1 117 ? -21.000 -12.796 18.261 1.00 59.28 117 GLN A O 1
ATOM 936 N N . ALA A 1 118 ? -23.055 -12.566 17.397 1.00 57.09 118 ALA A N 1
ATOM 937 C CA . ALA A 1 118 ? -23.475 -13.945 17.668 1.00 57.09 118 ALA A CA 1
ATOM 938 C C . ALA A 1 118 ? -22.704 -14.993 16.837 1.00 57.09 118 ALA A C 1
ATOM 940 O O . ALA A 1 118 ? -22.676 -16.170 17.195 1.00 57.09 118 ALA A O 1
ATOM 941 N N . MET A 1 119 ? -22.072 -14.567 15.740 1.00 56.38 119 MET A N 1
ATOM 942 C CA . MET A 1 119 ? -21.349 -15.422 14.797 1.00 56.38 119 MET A CA 1
ATOM 943 C C . MET A 1 119 ? -19.844 -15.539 15.111 1.00 56.38 119 MET A C 1
ATOM 945 O O . MET A 1 119 ? -19.161 -16.359 14.501 1.00 56.38 119 MET A O 1
ATOM 949 N N . THR A 1 120 ? -19.320 -14.778 16.085 1.00 50.09 120 THR A N 1
ATOM 950 C CA . THR A 1 120 ? -17.877 -14.699 16.404 1.00 50.09 120 THR A CA 1
ATOM 951 C C . THR A 1 120 ? -17.425 -15.270 17.772 1.00 50.09 120 THR A C 1
ATOM 953 O O . THR A 1 120 ? -16.555 -14.666 18.400 1.00 50.09 120 THR A O 1
ATOM 956 N N . PRO A 1 121 ? -17.901 -16.436 18.268 1.00 44.44 121 PRO A N 1
ATOM 957 C CA . PRO A 1 121 ? -17.331 -17.067 19.469 1.00 44.44 121 PRO A CA 1
ATOM 958 C C . PRO A 1 121 ? -16.024 -17.848 19.203 1.00 44.44 121 PRO A C 1
ATOM 960 O O . PRO A 1 121 ? -15.412 -18.355 20.138 1.00 44.44 121 PRO A O 1
ATOM 963 N N . ALA A 1 122 ? -15.605 -17.999 17.939 1.00 41.94 122 ALA A N 1
ATOM 964 C CA . ALA A 1 122 ? -14.515 -18.901 17.552 1.00 41.94 122 ALA A CA 1
ATOM 965 C C . ALA A 1 122 ? -13.099 -18.309 17.717 1.00 41.94 122 ALA A C 1
ATOM 967 O O . ALA A 1 122 ? -12.178 -19.026 18.101 1.00 41.94 122 ALA A O 1
ATOM 968 N N . VAL A 1 123 ? -12.915 -17.010 17.446 1.00 45.97 123 VAL A N 1
ATOM 969 C CA . VAL A 1 123 ? -11.577 -16.390 17.326 1.00 45.97 123 VAL A CA 1
ATOM 970 C C . VAL A 1 123 ? -10.886 -16.201 18.684 1.00 45.97 123 VAL A C 1
ATOM 972 O O . VAL A 1 123 ? -9.668 -16.285 18.773 1.00 45.97 123 VAL A O 1
ATOM 975 N N . GLN A 1 124 ? -11.639 -16.038 19.776 1.00 42.41 124 GLN A N 1
ATOM 976 C CA . GLN A 1 124 ? -11.063 -15.866 21.120 1.00 42.41 124 GLN A CA 1
ATOM 977 C C . GLN A 1 124 ? -10.485 -17.157 21.738 1.00 42.41 124 GLN A C 1
ATOM 979 O O . GLN A 1 124 ? -9.968 -17.111 22.853 1.00 42.41 124 GLN A O 1
ATOM 984 N N . LYS A 1 125 ? -10.562 -18.312 21.055 1.00 41.59 125 LYS A N 1
ATOM 985 C CA . LYS A 1 125 ? -10.113 -19.605 21.606 1.00 41.59 125 LYS A CA 1
ATOM 986 C C . LYS A 1 125 ? -8.677 -20.004 21.221 1.00 41.59 125 LYS A C 1
ATOM 988 O O . LYS A 1 125 ? -8.167 -20.973 21.770 1.00 41.59 125 LYS A O 1
ATOM 993 N N . SER A 1 126 ? -8.012 -19.282 20.317 1.00 42.81 126 SER A N 1
ATOM 994 C CA . SER A 1 126 ? -6.629 -19.582 19.895 1.00 42.81 126 SER A CA 1
ATOM 995 C C . SER A 1 126 ? -5.542 -18.889 20.728 1.00 42.81 126 SER A C 1
ATOM 997 O O . SER A 1 126 ? -4.392 -19.303 20.661 1.00 42.81 126 SER A O 1
ATOM 999 N N . ILE A 1 127 ? -5.881 -17.874 21.532 1.00 47.44 127 ILE A N 1
ATOM 1000 C CA . ILE A 1 127 ? -4.909 -17.050 22.284 1.00 47.44 127 ILE A CA 1
ATOM 1001 C C . ILE A 1 127 ? -5.004 -17.316 23.799 1.00 47.44 127 ILE A C 1
ATOM 1003 O O . ILE A 1 127 ? -4.972 -16.395 24.617 1.00 47.44 127 ILE A O 1
ATOM 1007 N N . ARG A 1 128 ? -5.202 -18.583 24.200 1.00 39.88 128 ARG A N 1
ATOM 1008 C CA . ARG A 1 128 ? -5.180 -18.964 25.623 1.00 39.88 128 ARG A CA 1
ATOM 1009 C C . ARG A 1 128 ? -4.974 -20.464 25.872 1.00 39.88 128 ARG A C 1
ATOM 1011 O O . ARG A 1 128 ? -5.948 -21.187 26.054 1.00 39.88 128 ARG A O 1
ATOM 1018 N N . ASN A 1 129 ? -3.712 -20.898 25.926 1.00 34.78 129 ASN A N 1
ATOM 1019 C CA . ASN A 1 129 ? -3.231 -21.873 26.917 1.00 34.78 129 ASN A CA 1
ATOM 1020 C C . ASN A 1 129 ? -1.697 -22.014 26.874 1.00 34.78 129 ASN A C 1
ATOM 1022 O O . ASN A 1 129 ? -1.160 -22.840 26.146 1.00 34.78 129 ASN A O 1
ATOM 1026 N N . GLU A 1 130 ? -1.009 -21.256 27.726 1.00 41.66 130 GLU A N 1
ATOM 1027 C CA . GLU A 1 130 ? 0.294 -21.648 28.271 1.00 41.66 130 GLU A CA 1
ATOM 1028 C C . GLU A 1 130 ? 0.170 -21.630 29.798 1.00 41.66 130 GLU A C 1
ATOM 1030 O O . GLU A 1 130 ? 0.138 -20.559 30.402 1.00 41.66 130 GLU A O 1
ATOM 1035 N N . ASN A 1 131 ? -0.047 -22.817 30.378 1.00 39.50 131 ASN A N 1
ATOM 1036 C CA . ASN A 1 131 ? 0.348 -23.287 31.717 1.00 39.50 131 ASN A CA 1
ATOM 1037 C C . ASN A 1 131 ? -0.415 -24.585 32.069 1.00 39.50 131 ASN A C 1
ATOM 1039 O O . ASN A 1 131 ? -1.551 -24.780 31.643 1.00 39.50 131 ASN A O 1
ATOM 1043 N N . ASP A 1 132 ? 0.235 -25.437 32.867 1.00 37.06 132 ASP A N 1
ATOM 1044 C CA . ASP A 1 132 ? -0.316 -26.566 33.640 1.00 37.06 132 ASP A CA 1
ATOM 1045 C C . ASP A 1 132 ? -1.010 -27.739 32.896 1.00 37.06 132 ASP A C 1
ATOM 1047 O O . ASP A 1 132 ? -2.225 -27.903 32.908 1.00 37.06 132 ASP A O 1
ATOM 1051 N N . ALA A 1 133 ? -0.152 -28.615 32.355 1.00 42.31 133 ALA A N 1
ATOM 1052 C CA . ALA A 1 133 ? 0.007 -30.033 32.747 1.00 42.31 133 ALA A CA 1
ATOM 1053 C C . ALA A 1 133 ? -1.069 -31.142 32.510 1.00 42.31 133 ALA A C 1
ATOM 1055 O O . ALA A 1 133 ? -2.271 -30.989 32.673 1.00 42.31 133 ALA A O 1
ATOM 1056 N N . GLU A 1 134 ? -0.505 -32.332 32.239 1.00 37.78 134 GLU A N 1
ATOM 1057 C CA . GLU A 1 134 ? -0.947 -33.721 32.514 1.00 37.78 134 GLU A CA 1
ATOM 1058 C C . GLU A 1 134 ? -2.177 -34.395 31.830 1.00 37.78 134 GLU A C 1
ATOM 1060 O O . GLU A 1 134 ? -3.238 -34.585 32.410 1.00 37.78 134 GLU A O 1
ATOM 1065 N N . SER A 1 135 ? -1.876 -35.018 30.674 1.00 32.50 135 SER A N 1
ATOM 1066 C CA . SER A 1 135 ? -2.078 -36.463 30.373 1.00 32.50 135 SER A CA 1
ATOM 1067 C C . SER A 1 135 ? -3.459 -37.045 29.983 1.00 32.50 135 SER A C 1
ATOM 1069 O O . SER A 1 135 ? -4.368 -37.174 30.801 1.00 32.50 135 SER A O 1
ATOM 1071 N N . SER A 1 136 ? -3.547 -37.612 28.764 1.00 32.91 136 SER A N 1
ATOM 1072 C CA . SER A 1 136 ? -3.919 -39.039 28.559 1.00 32.91 136 SER A CA 1
ATOM 1073 C C . SER A 1 136 ? -3.697 -39.566 27.116 1.00 32.91 136 SER A C 1
ATOM 1075 O O . SER A 1 136 ? -4.406 -39.191 26.194 1.00 32.91 136 SER A O 1
ATOM 1077 N N . THR A 1 137 ? -2.707 -40.462 26.993 1.00 32.44 137 THR A N 1
ATOM 1078 C CA . THR A 1 137 ? -2.417 -41.534 25.992 1.00 32.44 137 THR A CA 1
ATOM 1079 C C . THR A 1 137 ? -3.416 -41.890 24.861 1.00 32.44 137 THR A C 1
ATOM 1081 O O . THR A 1 137 ? -4.609 -42.092 25.107 1.00 32.44 137 THR A O 1
ATOM 1084 N N . SER A 1 138 ? -2.865 -42.065 23.644 1.00 33.88 138 SER A N 1
ATOM 1085 C CA . SER A 1 138 ? -3.079 -43.107 22.591 1.00 33.88 138 SER A CA 1
ATOM 1086 C C . SER A 1 138 ? -2.757 -42.485 21.210 1.00 33.88 138 SER A C 1
ATOM 1088 O O . SER A 1 138 ? -3.562 -41.705 20.708 1.00 33.88 138 SER A O 1
ATOM 1090 N N . ASP A 1 139 ? -1.587 -42.645 20.570 1.00 41.19 139 ASP A N 1
ATOM 1091 C CA . ASP A 1 139 ? -0.575 -43.729 20.538 1.00 41.19 139 ASP A CA 1
ATOM 1092 C C . ASP A 1 139 ? -1.143 -45.003 19.854 1.00 41.19 139 ASP A C 1
ATOM 1094 O O . ASP A 1 139 ? -2.175 -45.483 20.326 1.00 41.19 139 ASP A O 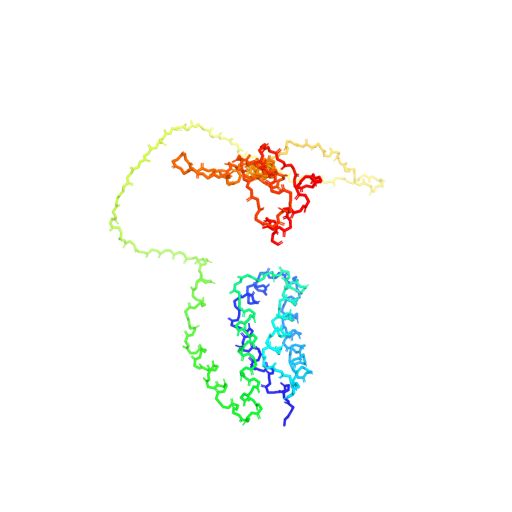1
ATOM 1098 N N . GLU A 1 140 ? -0.571 -45.620 18.794 1.00 41.88 140 GLU A N 1
ATOM 1099 C CA . GLU A 1 140 ? 0.680 -45.403 17.996 1.00 41.88 140 GLU A CA 1
ATOM 1100 C C . GLU A 1 140 ? 0.620 -44.207 16.966 1.00 41.88 140 GLU A C 1
ATOM 1102 O O . GLU A 1 140 ? -0.051 -43.232 17.303 1.00 41.88 140 GLU A O 1
ATOM 1107 N N . ASP A 1 141 ? 1.295 -44.029 15.797 1.00 43.78 141 ASP A N 1
ATOM 1108 C CA . ASP A 1 141 ? 2.068 -44.828 14.784 1.00 43.78 141 ASP A CA 1
ATOM 1109 C C . ASP A 1 141 ? 3.574 -44.369 14.591 1.00 43.78 141 ASP A C 1
ATOM 1111 O O . ASP A 1 141 ? 4.236 -44.111 15.594 1.00 43.78 141 ASP A O 1
ATOM 1115 N N . ASP A 1 142 ? 4.151 -44.319 13.355 1.00 40.97 142 ASP A N 1
ATOM 1116 C CA . ASP A 1 142 ? 5.615 -44.429 13.035 1.00 40.97 142 ASP A CA 1
ATOM 1117 C C . ASP A 1 142 ? 6.092 -43.813 11.668 1.00 40.97 142 ASP A C 1
ATOM 1119 O O . ASP A 1 142 ? 5.344 -43.882 10.691 1.00 40.97 142 ASP A O 1
ATOM 1123 N N . ASP A 1 143 ? 7.326 -43.263 11.599 1.00 42.81 143 ASP A N 1
ATOM 1124 C CA . ASP A 1 143 ? 8.303 -43.301 10.462 1.00 42.81 143 ASP A CA 1
ATOM 1125 C C . ASP A 1 143 ? 9.662 -42.654 10.897 1.00 42.81 143 ASP A C 1
ATOM 1127 O O . ASP A 1 143 ? 9.674 -41.551 11.453 1.00 42.81 143 ASP A O 1
ATOM 1131 N N . ASP A 1 144 ? 10.807 -43.319 10.664 1.00 38.75 144 ASP A N 1
ATOM 1132 C CA . ASP A 1 144 ? 12.140 -43.019 11.259 1.00 38.75 144 ASP A CA 1
ATOM 1133 C C . ASP A 1 144 ? 13.191 -42.546 10.223 1.00 38.75 144 ASP A C 1
ATOM 1135 O O . ASP A 1 144 ? 13.178 -42.999 9.080 1.00 38.75 144 ASP A O 1
ATOM 1139 N N . ASP A 1 145 ? 14.144 -41.693 10.633 1.00 38.59 145 ASP A N 1
ATOM 1140 C CA . ASP A 1 145 ? 15.442 -41.528 9.943 1.00 38.59 145 ASP A CA 1
ATOM 1141 C C . ASP A 1 145 ? 16.486 -40.825 10.853 1.00 38.59 145 ASP A C 1
ATOM 1143 O O . ASP A 1 145 ? 16.515 -39.600 11.017 1.00 38.59 145 ASP A O 1
ATOM 1147 N N . ARG A 1 146 ? 17.361 -41.623 11.481 1.00 38.78 146 ARG A N 1
ATOM 1148 C CA . ARG A 1 146 ? 18.421 -41.179 12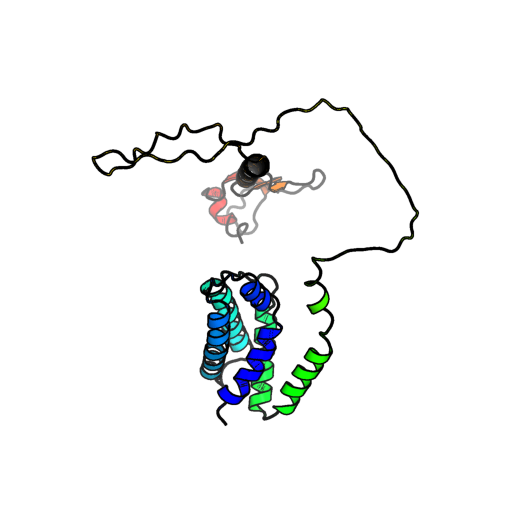.410 1.00 38.78 146 ARG A CA 1
ATOM 1149 C C . ARG A 1 146 ? 19.713 -40.760 11.710 1.00 38.78 146 ARG A C 1
ATOM 1151 O O . ARG A 1 146 ? 20.173 -41.447 10.801 1.00 38.78 146 ARG A O 1
ATOM 1158 N N . ILE A 1 147 ? 20.422 -39.797 12.306 1.00 35.84 147 ILE A N 1
ATOM 1159 C CA . ILE A 1 147 ? 21.896 -39.808 12.360 1.00 35.84 147 ILE A CA 1
ATOM 1160 C C . ILE A 1 147 ? 22.330 -39.456 13.793 1.00 35.84 147 ILE A C 1
ATOM 1162 O O . ILE A 1 147 ? 22.107 -38.336 14.249 1.00 35.84 147 ILE A O 1
ATOM 1166 N N . ASP A 1 148 ? 22.932 -40.422 14.488 1.00 36.94 148 ASP A N 1
ATOM 1167 C CA . ASP A 1 148 ? 23.587 -40.265 15.796 1.00 36.94 148 ASP A CA 1
ATOM 1168 C C . ASP A 1 148 ? 25.080 -39.894 15.609 1.00 36.94 148 ASP A C 1
ATOM 1170 O O . ASP A 1 148 ? 25.678 -40.339 14.632 1.00 36.94 148 ASP A O 1
ATOM 1174 N N . GLU A 1 149 ? 25.695 -39.153 16.548 1.00 35.81 149 GLU A N 1
ATOM 1175 C CA . GLU A 1 149 ? 27.127 -39.289 16.923 1.00 35.81 149 GLU A CA 1
ATOM 1176 C C . GLU A 1 149 ? 27.457 -38.532 18.247 1.00 35.81 149 GLU A C 1
ATOM 1178 O O . GLU A 1 149 ? 27.544 -37.307 18.285 1.00 35.81 149 GLU A O 1
ATOM 1183 N N . GLU A 1 150 ? 27.545 -39.321 19.330 1.00 36.41 150 GLU A N 1
ATOM 1184 C CA . GLU A 1 150 ? 28.326 -39.240 20.599 1.00 36.41 150 GLU A CA 1
ATOM 1185 C C . GLU A 1 150 ? 29.082 -37.918 20.945 1.00 36.41 150 GLU A C 1
ATOM 1187 O O . GLU A 1 150 ? 29.875 -37.406 20.162 1.00 36.41 150 GLU A O 1
ATOM 1192 N N . GLU A 1 151 ? 28.770 -37.224 22.056 1.00 35.62 151 GLU A N 1
ATOM 1193 C CA . GLU A 1 151 ? 29.227 -37.413 23.468 1.00 35.62 151 GLU A CA 1
ATOM 1194 C C . GLU A 1 151 ? 30.669 -36.939 23.807 1.00 35.62 151 GLU A C 1
ATOM 1196 O O . GLU A 1 151 ? 31.630 -37.445 23.246 1.00 35.62 151 GLU A O 1
ATOM 1201 N N . GLU A 1 152 ? 30.826 -36.038 24.805 1.00 34.19 152 GLU A N 1
ATOM 1202 C CA . GLU A 1 152 ? 31.824 -36.177 25.900 1.00 34.19 152 GLU A CA 1
ATOM 1203 C C . GLU A 1 152 ? 31.611 -35.198 27.102 1.00 34.19 152 GLU A C 1
ATOM 1205 O O . GLU A 1 152 ? 31.277 -34.023 26.958 1.00 34.19 152 GLU A O 1
ATOM 1210 N N . GLU A 1 153 ? 31.816 -35.767 28.292 1.00 34.44 153 GLU A N 1
ATOM 1211 C CA . GLU A 1 153 ? 31.732 -35.381 29.723 1.00 34.44 153 GLU A CA 1
ATOM 1212 C C . GLU A 1 153 ? 31.986 -33.941 30.302 1.00 34.44 153 GLU A C 1
ATOM 1214 O O . GLU A 1 153 ? 33.048 -33.349 30.143 1.00 34.44 153 GLU A O 1
ATOM 1219 N N . GLU A 1 154 ? 31.038 -33.505 31.167 1.00 33.22 154 GLU A N 1
ATOM 1220 C CA . GLU A 1 154 ? 31.156 -33.158 32.626 1.00 33.22 154 GLU A CA 1
ATOM 1221 C C . GLU A 1 154 ? 32.053 -32.024 33.238 1.00 33.22 154 GLU A C 1
ATOM 1223 O O . GLU A 1 154 ? 33.011 -31.502 32.676 1.00 33.22 154 GLU A O 1
ATOM 1228 N N . VAL A 1 155 ? 31.729 -31.739 34.520 1.00 30.66 155 VAL A N 1
ATOM 1229 C CA . VAL A 1 155 ? 32.443 -31.017 35.606 1.00 30.66 155 VAL A CA 1
ATOM 1230 C C . VAL A 1 155 ? 32.325 -29.480 35.724 1.00 30.66 155 VAL A C 1
ATOM 1232 O O . VAL A 1 155 ? 32.883 -28.725 34.933 1.00 30.66 155 VAL A O 1
ATOM 1235 N N . GLY A 1 156 ? 31.805 -29.006 36.879 1.00 29.97 156 GLY A N 1
ATOM 1236 C CA . GLY A 1 156 ? 32.312 -27.764 37.510 1.00 29.97 156 GLY A CA 1
ATOM 1237 C C . GLY A 1 156 ? 31.356 -26.852 38.308 1.00 29.97 156 GLY A C 1
ATOM 1238 O O . GLY A 1 156 ? 31.215 -25.683 37.956 1.00 29.97 156 GLY A O 1
ATOM 1239 N N . GLU A 1 157 ? 30.756 -27.293 39.425 1.00 39.00 157 GLU A N 1
ATOM 1240 C CA . GLU A 1 157 ? 29.996 -26.375 40.308 1.00 39.00 157 GLU A CA 1
ATOM 1241 C C . GLU A 1 157 ? 30.915 -25.323 40.983 1.00 39.00 157 GLU A C 1
ATOM 1243 O O . GLU A 1 157 ? 31.880 -25.668 41.665 1.00 39.00 157 GLU A O 1
ATOM 1248 N N . GLY A 1 158 ? 30.604 -24.025 40.827 1.00 31.86 158 GLY A N 1
ATOM 1249 C CA . GLY A 1 158 ? 31.498 -22.914 41.201 1.00 31.86 158 GLY A CA 1
ATOM 1250 C C . GLY A 1 158 ? 30.819 -21.722 41.889 1.00 31.86 158 GLY A C 1
ATOM 1251 O O . GLY A 1 158 ? 30.889 -20.593 41.404 1.00 31.86 158 GLY A O 1
ATOM 1252 N N . ARG A 1 159 ? 30.153 -21.940 43.030 1.00 37.88 159 ARG A N 1
ATOM 1253 C CA . ARG A 1 159 ? 29.398 -20.900 43.763 1.00 37.88 159 ARG A CA 1
ATOM 1254 C C . ARG A 1 159 ? 30.287 -19.788 44.359 1.00 37.88 159 ARG A C 1
ATOM 1256 O O . ARG A 1 159 ? 30.729 -19.873 45.507 1.00 37.88 159 ARG A O 1
ATOM 1263 N N . ALA A 1 160 ? 30.477 -18.697 43.618 1.00 33.81 160 ALA A N 1
ATOM 1264 C CA . ALA A 1 160 ? 31.130 -17.486 44.116 1.00 33.81 160 ALA A CA 1
ATOM 1265 C C . ALA A 1 160 ? 30.246 -16.705 45.116 1.00 33.81 160 ALA A C 1
ATOM 1267 O O . ALA A 1 160 ? 29.029 -16.590 44.967 1.00 33.81 160 ALA A O 1
ATOM 1268 N N . LYS A 1 161 ? 30.876 -16.156 46.160 1.00 36.50 161 LYS A N 1
ATOM 1269 C CA . LYS A 1 161 ? 30.242 -15.373 47.234 1.00 36.50 161 LYS A CA 1
ATOM 1270 C C . LYS A 1 161 ? 30.309 -13.874 46.890 1.00 36.50 161 LYS A C 1
ATOM 1272 O O . LYS A 1 161 ? 31.358 -13.451 46.406 1.00 36.50 161 LYS A O 1
ATOM 1277 N N . PRO A 1 162 ? 29.279 -13.051 47.175 1.00 35.69 162 PRO A N 1
ATOM 1278 C CA . PRO A 1 162 ? 29.378 -11.608 46.969 1.00 35.69 162 PRO A CA 1
ATOM 1279 C C . PRO A 1 162 ? 30.502 -11.029 47.838 1.00 35.69 162 PRO A C 1
ATOM 1281 O O . PRO A 1 162 ? 30.488 -11.181 49.063 1.00 35.69 162 PRO A O 1
ATOM 1284 N N . GLN A 1 163 ? 31.479 -10.382 47.201 1.00 43.31 163 GLN A N 1
ATOM 1285 C CA . GLN A 1 163 ? 32.469 -9.563 47.894 1.00 43.31 163 GLN A CA 1
ATOM 1286 C C . GLN A 1 163 ? 31.877 -8.178 48.163 1.00 43.31 163 GLN A C 1
ATOM 1288 O O . GLN A 1 163 ? 31.181 -7.612 47.320 1.00 43.31 163 GLN A O 1
ATOM 1293 N N . SER A 1 164 ? 32.145 -7.642 49.350 1.00 40.84 164 SER A N 1
ATOM 1294 C CA . SER A 1 164 ? 31.860 -6.250 49.683 1.00 40.84 164 SER A CA 1
ATOM 1295 C C . SER A 1 164 ? 32.726 -5.322 48.832 1.00 40.84 164 SER A C 1
ATOM 1297 O O . SER A 1 164 ? 33.916 -5.575 48.657 1.00 40.84 164 SER A O 1
ATOM 1299 N N . MET A 1 165 ? 32.132 -4.239 48.334 1.00 48.53 165 MET A N 1
ATOM 1300 C CA . MET A 1 165 ? 32.894 -3.099 47.833 1.00 48.53 165 MET A CA 1
ATOM 1301 C C . MET A 1 165 ? 33.267 -2.235 49.035 1.00 48.53 165 MET A C 1
ATOM 1303 O O . MET A 1 165 ? 32.384 -1.633 49.649 1.00 48.53 165 MET A O 1
ATOM 1307 N N . ASP A 1 166 ? 34.550 -2.196 49.376 1.00 49.66 166 ASP A N 1
ATOM 1308 C CA . ASP A 1 166 ? 35.076 -1.170 50.271 1.00 49.66 166 ASP A CA 1
ATOM 1309 C C . ASP A 1 166 ? 35.100 0.178 49.526 1.00 49.66 166 ASP A C 1
ATOM 1311 O O . ASP A 1 166 ? 35.244 0.221 48.302 1.00 49.66 166 ASP A O 1
ATOM 1315 N N . VAL A 1 167 ? 34.890 1.278 50.253 1.00 53.81 167 VAL A N 1
ATOM 1316 C CA . VAL A 1 167 ? 34.810 2.636 49.689 1.00 53.81 167 VAL A CA 1
ATOM 1317 C C . VAL A 1 167 ? 36.010 3.439 50.176 1.00 53.81 167 VAL A C 1
ATOM 1319 O O . VAL A 1 167 ? 36.188 3.607 51.382 1.00 53.81 167 VAL A O 1
ATOM 1322 N N . ASP A 1 168 ? 36.817 3.929 49.235 1.00 61.09 168 ASP A N 1
ATOM 1323 C CA . ASP A 1 168 ? 38.009 4.735 49.510 1.00 61.09 168 ASP A CA 1
ATOM 1324 C C . ASP A 1 168 ? 37.649 6.110 50.114 1.00 61.09 168 ASP A C 1
ATOM 1326 O O . ASP A 1 168 ? 36.574 6.658 49.853 1.00 61.09 168 ASP A O 1
ATOM 1330 N N . GLU A 1 169 ? 38.558 6.705 50.900 1.00 57.41 169 GLU A N 1
ATOM 1331 C CA . GLU A 1 169 ? 38.287 7.932 51.681 1.00 57.41 169 GLU A CA 1
ATOM 1332 C C . GLU A 1 169 ? 37.929 9.171 50.830 1.00 57.41 169 GLU A C 1
ATOM 1334 O O . GLU A 1 169 ? 37.269 10.080 51.331 1.00 57.41 169 GLU A O 1
ATOM 1339 N N . ASP A 1 170 ? 38.286 9.193 49.539 1.00 58.91 170 ASP A N 1
ATOM 1340 C CA . ASP A 1 170 ? 37.911 10.256 48.589 1.00 58.91 170 ASP A CA 1
ATOM 1341 C C . ASP A 1 170 ? 36.475 10.115 48.025 1.00 58.91 170 ASP A C 1
ATOM 1343 O O . ASP A 1 170 ? 36.016 10.968 47.262 1.00 58.91 170 ASP A O 1
ATOM 1347 N N . GLY A 1 171 ? 35.738 9.054 48.379 1.00 56.47 171 GLY A N 1
ATOM 1348 C CA . GLY A 1 171 ? 34.312 8.892 48.059 1.00 56.47 171 GLY A CA 1
ATOM 1349 C C . GLY A 1 171 ? 33.978 8.529 46.605 1.00 56.47 171 GLY A C 1
ATOM 1350 O O . GLY A 1 171 ? 32.801 8.488 46.244 1.00 56.47 171 GLY A O 1
ATOM 1351 N N . TRP A 1 172 ? 34.981 8.242 45.771 1.00 52.19 172 TRP A N 1
ATOM 1352 C CA . TRP A 1 172 ? 34.801 7.747 44.403 1.00 52.19 172 TRP A CA 1
ATOM 1353 C C . TRP A 1 172 ? 34.936 6.225 44.351 1.00 52.19 172 TRP A C 1
ATOM 1355 O O . TRP A 1 172 ? 35.985 5.678 44.680 1.00 52.19 172 TRP A O 1
ATOM 1365 N N . THR A 1 173 ? 33.914 5.524 43.858 1.00 53.53 173 THR A N 1
ATOM 1366 C CA . THR A 1 173 ? 34.039 4.100 43.523 1.00 53.53 173 THR A CA 1
ATOM 1367 C C . THR A 1 173 ? 34.882 3.946 42.259 1.00 53.53 173 THR A C 1
ATOM 1369 O O . THR A 1 173 ? 34.451 4.319 41.165 1.00 53.53 173 THR A O 1
ATOM 1372 N N . THR A 1 174 ? 36.083 3.379 42.391 1.00 61.56 174 THR A N 1
ATOM 1373 C CA . THR A 1 174 ? 36.964 3.111 41.246 1.00 61.56 174 THR A CA 1
ATOM 1374 C C . THR A 1 174 ? 36.337 2.053 40.334 1.00 61.56 174 THR A C 1
ATOM 1376 O O . THR A 1 174 ? 36.444 0.852 40.581 1.00 61.56 174 THR A O 1
ATOM 1379 N N . MET A 1 175 ? 35.690 2.499 39.254 1.00 47.09 175 MET A N 1
ATOM 1380 C CA . MET A 1 175 ? 35.203 1.628 38.183 1.00 47.09 175 MET A CA 1
ATOM 1381 C C . MET A 1 175 ? 36.392 0.928 37.518 1.00 47.09 175 MET A C 1
ATOM 1383 O O . MET A 1 175 ? 37.079 1.503 36.672 1.00 47.09 175 MET A O 1
ATOM 1387 N N . GLY A 1 176 ? 36.640 -0.322 37.915 1.00 50.75 176 GLY A N 1
ATOM 1388 C CA . GLY A 1 176 ? 37.640 -1.170 37.279 1.00 50.75 176 GLY A CA 1
ATOM 1389 C C . GLY A 1 176 ? 37.361 -1.267 35.782 1.00 50.75 176 GLY A C 1
ATOM 1390 O O . GLY A 1 176 ? 36.237 -1.568 35.381 1.00 50.75 176 GLY A O 1
ATOM 1391 N N . ILE A 1 177 ? 38.375 -0.989 34.957 1.00 57.03 177 ILE A N 1
ATOM 1392 C CA . ILE A 1 177 ? 38.244 -0.999 33.496 1.00 57.03 177 ILE A CA 1
ATOM 1393 C C . ILE A 1 177 ? 37.792 -2.396 33.070 1.00 57.03 177 ILE A C 1
ATOM 1395 O O . ILE A 1 177 ? 38.581 -3.345 33.089 1.00 57.03 177 ILE A O 1
ATOM 1399 N N . PHE A 1 178 ? 36.521 -2.512 32.680 1.00 43.56 178 PHE A N 1
ATOM 1400 C CA . PHE A 1 178 ? 35.981 -3.744 32.132 1.00 43.56 178 PHE A CA 1
ATOM 1401 C C . PHE A 1 178 ? 36.799 -4.107 30.896 1.00 43.56 178 PHE A C 1
ATOM 1403 O O . PHE A 1 178 ? 36.788 -3.404 29.883 1.00 43.56 178 PHE A O 1
ATOM 1410 N N . ARG A 1 179 ? 37.522 -5.226 30.978 1.00 48.28 179 ARG A N 1
ATOM 1411 C CA . ARG A 1 179 ? 38.002 -5.895 29.775 1.00 48.28 179 ARG A CA 1
ATOM 1412 C C . ARG A 1 179 ? 36.769 -6.217 28.941 1.00 48.28 179 ARG A C 1
ATOM 1414 O O . ARG A 1 179 ? 35.839 -6.832 29.459 1.00 48.28 179 ARG A O 1
ATOM 1421 N N . PHE A 1 180 ? 36.789 -5.853 27.662 1.00 46.97 180 PHE A N 1
ATOM 1422 C CA . PHE A 1 180 ? 35.930 -6.519 26.695 1.00 46.97 180 PHE A CA 1
ATOM 1423 C C . PHE A 1 180 ? 36.321 -7.999 26.709 1.00 46.97 180 PHE A C 1
ATOM 1425 O O . PHE A 1 180 ? 37.361 -8.383 26.174 1.00 46.97 180 PHE A O 1
ATOM 1432 N N . GLY A 1 181 ? 35.520 -8.803 27.411 1.00 44.72 181 GLY A N 1
ATOM 1433 C CA . GLY A 1 181 ? 35.518 -10.246 27.239 1.00 44.72 181 GLY A CA 1
ATOM 1434 C C . GLY A 1 181 ? 35.109 -10.585 25.809 1.00 44.72 181 GLY A C 1
ATOM 1435 O O . GLY A 1 181 ? 34.628 -9.723 25.067 1.00 44.72 181 GLY A O 1
ATOM 1436 N N . ASN A 1 182 ? 35.312 -11.841 25.421 1.00 55.62 182 ASN A N 1
ATOM 1437 C CA . ASN A 1 182 ? 34.884 -12.323 24.114 1.00 55.62 182 ASN A CA 1
ATOM 1438 C C . ASN A 1 182 ? 33.396 -12.000 23.934 1.00 55.62 182 ASN A C 1
ATOM 1440 O O . ASN A 1 182 ? 32.578 -12.392 24.763 1.00 55.62 182 ASN A O 1
ATOM 1444 N N . ALA A 1 183 ? 33.050 -11.259 22.882 1.00 58.38 183 ALA A N 1
ATOM 1445 C CA . ALA A 1 183 ? 31.656 -11.008 22.566 1.00 58.38 183 ALA A CA 1
ATOM 1446 C C . ALA A 1 183 ? 31.030 -12.332 22.115 1.00 58.38 183 ALA A C 1
ATOM 1448 O O . ALA A 1 183 ? 31.351 -12.842 21.042 1.00 58.38 183 ALA A O 1
ATOM 1449 N N . GLU A 1 184 ? 30.160 -12.897 22.950 1.00 61.44 184 GLU A N 1
ATOM 1450 C CA . GLU A 1 184 ? 29.383 -14.094 22.631 1.00 61.44 184 GLU A CA 1
ATOM 1451 C C . GLU A 1 184 ? 28.285 -13.719 21.628 1.00 61.44 184 GLU A C 1
ATOM 1453 O O . GLU A 1 184 ? 27.122 -13.492 21.962 1.00 61.44 184 GLU A O 1
ATOM 1458 N N . TYR A 1 185 ? 28.690 -13.582 20.363 1.00 65.50 185 TYR A N 1
ATOM 1459 C CA . TYR A 1 185 ? 27.786 -13.349 19.246 1.00 65.50 185 TYR A CA 1
ATOM 1460 C C . TYR A 1 185 ? 26.844 -14.548 19.109 1.00 65.50 185 TYR A C 1
ATOM 1462 O O . TYR A 1 185 ? 27.232 -15.586 18.575 1.00 65.50 185 TYR A O 1
ATOM 1470 N N . SER A 1 186 ? 25.598 -14.401 19.571 1.00 80.06 186 SER A N 1
ATOM 1471 C CA . SER A 1 186 ? 24.564 -15.417 19.359 1.00 80.06 186 SER A CA 1
ATOM 1472 C C . SER A 1 186 ? 24.463 -15.761 17.871 1.00 80.06 186 SER A C 1
ATOM 1474 O O . SER A 1 186 ? 24.363 -14.866 17.024 1.00 80.06 186 SER A O 1
ATOM 1476 N N . THR A 1 187 ? 24.463 -17.061 17.564 1.00 82.06 187 THR A N 1
ATOM 1477 C CA . THR A 1 187 ? 24.464 -17.637 16.209 1.00 82.06 187 THR A CA 1
ATOM 1478 C C . THR A 1 187 ? 23.424 -16.990 15.292 1.00 82.06 187 THR A C 1
ATOM 1480 O O . THR A 1 187 ? 23.688 -16.756 14.114 1.00 82.06 187 THR A O 1
ATOM 1483 N N . ASN A 1 188 ? 22.274 -16.606 15.853 1.00 85.94 188 ASN A N 1
ATOM 1484 C CA . ASN A 1 188 ? 21.173 -15.956 15.146 1.00 85.94 188 ASN A CA 1
ATOM 1485 C C . ASN A 1 188 ? 21.583 -14.620 14.495 1.00 85.94 188 ASN A C 1
ATOM 1487 O O . ASN A 1 188 ? 21.207 -14.364 13.353 1.00 85.94 188 ASN A O 1
ATOM 1491 N N . PHE A 1 189 ? 22.403 -13.793 15.159 1.00 88.94 189 PHE A N 1
ATOM 1492 C CA . PHE A 1 189 ? 22.903 -12.539 14.574 1.00 88.94 189 PHE A CA 1
ATOM 1493 C C . PHE A 1 189 ? 23.901 -12.787 13.437 1.00 88.94 189 PHE A C 1
ATOM 1495 O O . PHE A 1 189 ? 23.913 -12.045 12.453 1.00 88.94 189 PHE A O 1
ATOM 1502 N N . PHE A 1 190 ? 24.721 -13.837 13.543 1.00 89.75 190 PHE A N 1
ATOM 1503 C CA . PHE A 1 190 ? 25.672 -14.208 12.496 1.00 89.75 190 PHE A CA 1
ATOM 1504 C C . PHE A 1 190 ? 24.948 -14.716 11.239 1.00 89.75 190 PHE A C 1
ATOM 1506 O O . PHE A 1 190 ? 25.222 -14.239 10.136 1.00 89.75 190 PHE A O 1
ATOM 1513 N N . VAL A 1 191 ? 23.956 -15.598 11.411 1.00 92.81 191 VAL A N 1
ATOM 1514 C CA . VAL A 1 191 ? 23.090 -16.082 10.322 1.00 92.81 191 VAL A CA 1
ATOM 1515 C C . VAL A 1 191 ? 22.314 -14.927 9.681 1.00 92.81 191 VAL A C 1
ATOM 1517 O O . VAL A 1 191 ? 22.363 -14.772 8.462 1.00 92.81 191 VAL A O 1
ATOM 1520 N N . ALA A 1 192 ? 21.680 -14.057 10.477 1.00 93.69 192 ALA A N 1
ATOM 1521 C CA . ALA A 1 192 ? 20.947 -12.897 9.961 1.00 93.69 192 ALA A CA 1
ATOM 1522 C C . ALA A 1 192 ? 21.843 -11.949 9.140 1.00 93.69 192 ALA A C 1
ATOM 1524 O O . ALA A 1 192 ? 21.445 -11.500 8.065 1.00 93.69 192 ALA A O 1
ATOM 1525 N N . SER A 1 193 ? 23.075 -11.695 9.598 1.00 95.00 193 SER A N 1
ATOM 1526 C CA . SER A 1 193 ? 24.063 -10.882 8.874 1.00 95.00 193 SER A CA 1
ATOM 1527 C C . SER A 1 193 ? 24.418 -11.483 7.505 1.00 95.00 193 SER A C 1
ATOM 1529 O O . SER A 1 193 ? 24.417 -10.776 6.493 1.00 95.00 193 SER A O 1
ATOM 1531 N N . ILE A 1 194 ? 24.632 -12.804 7.440 1.00 96.06 194 ILE A N 1
ATOM 1532 C CA . ILE A 1 194 ? 24.889 -13.523 6.181 1.00 96.06 194 ILE A CA 1
ATOM 1533 C C . ILE A 1 194 ? 23.675 -13.445 5.244 1.00 96.06 194 ILE A C 1
ATOM 1535 O O . ILE A 1 194 ? 23.840 -13.131 4.063 1.00 96.06 194 ILE A O 1
ATOM 1539 N N . CYS A 1 195 ? 22.458 -13.667 5.749 1.00 95.44 195 CYS A N 1
ATOM 1540 C CA . CYS A 1 195 ? 21.232 -13.571 4.953 1.00 95.44 195 CYS A CA 1
ATOM 1541 C C . CYS A 1 195 ? 21.018 -12.161 4.375 1.00 95.44 195 CYS A C 1
ATOM 1543 O O . CYS A 1 195 ? 20.711 -12.030 3.189 1.00 95.44 195 CYS A O 1
ATOM 1545 N N . MET A 1 196 ? 21.250 -11.108 5.166 1.00 96.50 196 MET A N 1
ATOM 1546 C CA . MET A 1 196 ? 21.171 -9.715 4.702 1.00 96.50 196 MET A CA 1
ATOM 1547 C C . MET A 1 196 ? 22.218 -9.402 3.625 1.00 96.50 196 MET A C 1
ATOM 1549 O O . MET A 1 196 ? 21.905 -8.748 2.626 1.00 96.50 196 MET A O 1
ATOM 1553 N N . PHE A 1 197 ? 23.447 -9.903 3.780 1.00 97.12 197 PHE A N 1
ATOM 1554 C CA . PHE A 1 197 ? 24.504 -9.734 2.781 1.00 97.12 197 PHE A CA 1
ATOM 1555 C C . PHE A 1 197 ? 24.174 -10.452 1.462 1.00 97.12 197 PHE A C 1
ATOM 1557 O O . PHE A 1 197 ? 24.256 -9.844 0.394 1.00 97.12 197 PHE A O 1
ATOM 1564 N N . LEU A 1 198 ? 23.723 -11.710 1.526 1.00 97.12 198 LEU A N 1
ATOM 1565 C CA . LEU A 1 198 ? 23.302 -12.481 0.350 1.00 97.12 198 LEU A CA 1
ATOM 1566 C C . LEU A 1 198 ? 22.102 -11.837 -0.362 1.00 97.12 198 LEU A C 1
ATOM 1568 O O . LEU A 1 198 ? 22.139 -11.678 -1.581 1.00 97.12 198 LEU A O 1
ATOM 1572 N N . SER A 1 199 ? 21.090 -11.389 0.389 1.00 96.44 199 SER A N 1
ATOM 1573 C CA . SER A 1 199 ? 19.941 -10.647 -0.149 1.00 96.44 199 SER A CA 1
ATOM 1574 C C . SER A 1 199 ? 20.384 -9.375 -0.886 1.00 96.44 199 SER A C 1
ATOM 1576 O O . SER A 1 199 ? 19.990 -9.137 -2.028 1.00 96.44 199 SER A O 1
ATOM 1578 N N . THR A 1 200 ? 21.310 -8.611 -0.294 1.00 96.50 200 THR A N 1
ATOM 1579 C CA . THR A 1 200 ? 21.878 -7.404 -0.915 1.00 96.50 200 THR A CA 1
ATOM 1580 C C . THR A 1 200 ? 22.591 -7.721 -2.236 1.00 96.50 200 THR A C 1
ATOM 1582 O O . THR A 1 200 ? 22.389 -7.016 -3.228 1.00 96.50 200 THR A O 1
ATOM 1585 N N . LEU A 1 201 ? 23.382 -8.801 -2.293 1.00 96.56 201 LEU A N 1
ATOM 1586 C CA . LEU A 1 201 ? 24.030 -9.250 -3.533 1.00 96.56 201 LEU A CA 1
ATOM 1587 C C . LEU A 1 201 ? 23.010 -9.670 -4.603 1.00 96.56 201 LEU A C 1
ATOM 1589 O O . LEU A 1 201 ? 23.165 -9.298 -5.769 1.00 96.56 201 LEU A O 1
ATOM 1593 N N . CYS A 1 202 ? 21.951 -10.391 -4.220 1.00 95.25 202 CYS A N 1
ATOM 1594 C CA . CYS A 1 202 ? 20.851 -10.743 -5.119 1.00 95.25 202 CYS A CA 1
ATOM 1595 C C . CYS A 1 202 ? 20.188 -9.489 -5.713 1.00 95.25 202 CYS A C 1
ATOM 1597 O O . CYS A 1 202 ? 20.113 -9.375 -6.939 1.00 95.25 202 CYS A O 1
ATOM 1599 N N . CYS A 1 203 ? 19.808 -8.511 -4.885 1.00 94.38 203 CYS A N 1
ATOM 1600 C CA . CYS A 1 203 ? 19.212 -7.248 -5.338 1.00 94.38 203 CYS A CA 1
ATOM 1601 C C . CYS A 1 203 ? 20.127 -6.466 -6.298 1.00 94.38 203 CYS A C 1
ATOM 1603 O O . CYS A 1 203 ? 19.667 -6.008 -7.347 1.00 94.38 203 CYS A O 1
ATOM 1605 N N . ILE A 1 204 ? 21.430 -6.372 -6.002 1.00 94.81 204 ILE A N 1
ATOM 1606 C CA . ILE A 1 204 ? 22.413 -5.727 -6.891 1.00 94.81 204 ILE A CA 1
ATOM 1607 C C . ILE A 1 204 ? 22.512 -6.475 -8.231 1.00 94.81 204 ILE A C 1
ATOM 1609 O O . ILE A 1 204 ? 22.515 -5.844 -9.290 1.00 94.81 204 ILE A O 1
ATOM 1613 N N . SER A 1 205 ? 22.549 -7.813 -8.211 1.00 92.75 205 SER A N 1
ATOM 1614 C CA . SER A 1 205 ? 22.611 -8.617 -9.440 1.00 92.75 205 SER A CA 1
ATOM 1615 C C . SER A 1 205 ? 21.351 -8.488 -10.304 1.00 92.75 205 SER A C 1
ATOM 1617 O O . SER A 1 205 ? 21.462 -8.416 -11.527 1.00 92.75 205 SER A O 1
ATOM 1619 N N . ALA A 1 206 ? 20.167 -8.383 -9.690 1.00 91.94 206 ALA A N 1
ATOM 1620 C CA . ALA A 1 206 ? 18.915 -8.139 -10.397 1.00 91.94 206 ALA A CA 1
ATOM 1621 C C . ALA A 1 206 ? 18.925 -6.751 -11.057 1.00 91.94 206 ALA A C 1
ATOM 1623 O O . ALA A 1 206 ? 18.703 -6.640 -12.263 1.00 91.94 206 ALA A O 1
ATOM 1624 N N . PHE A 1 207 ? 19.281 -5.708 -10.300 1.00 92.00 207 PHE A N 1
ATOM 1625 C CA . PHE A 1 207 ? 19.372 -4.326 -10.783 1.00 92.00 207 PHE A CA 1
ATOM 1626 C C . PHE A 1 207 ? 20.355 -4.154 -11.956 1.00 92.00 207 PHE A C 1
ATOM 1628 O O . PHE A 1 207 ? 20.087 -3.383 -12.878 1.00 92.00 207 PHE A O 1
ATOM 1635 N N . ALA A 1 208 ? 21.475 -4.885 -11.942 1.00 91.06 208 ALA A N 1
ATOM 1636 C CA . ALA A 1 208 ? 22.510 -4.830 -12.976 1.00 91.06 208 ALA A CA 1
ATOM 1637 C C . ALA A 1 208 ? 22.298 -5.803 -14.160 1.00 91.06 208 ALA A C 1
ATOM 1639 O O . ALA A 1 208 ? 23.056 -5.751 -15.128 1.00 91.06 208 ALA A O 1
ATOM 1640 N N . SER A 1 209 ? 21.311 -6.706 -14.107 1.00 91.19 209 SER A N 1
ATOM 1641 C CA . SER A 1 209 ? 21.128 -7.751 -15.127 1.00 91.19 209 SER A CA 1
ATOM 1642 C C . SER A 1 209 ? 20.430 -7.233 -16.399 1.00 91.19 209 SER A C 1
ATOM 1644 O O . SER A 1 209 ? 19.300 -6.751 -16.312 1.00 91.19 209 SER A O 1
ATOM 1646 N N . PRO A 1 210 ? 21.005 -7.423 -17.606 1.00 86.94 210 PRO A N 1
ATOM 1647 C CA . PRO A 1 210 ? 20.345 -7.135 -18.885 1.00 86.94 210 PRO A CA 1
ATOM 1648 C C . PRO A 1 210 ? 19.425 -8.283 -19.369 1.00 86.94 210 PRO A C 1
ATOM 1650 O O . PRO A 1 210 ? 19.102 -8.365 -20.557 1.00 86.94 210 PRO A O 1
ATOM 1653 N N . TYR A 1 211 ? 19.036 -9.206 -18.478 1.00 89.69 211 TYR A N 1
ATOM 1654 C CA . TYR A 1 211 ? 18.311 -10.445 -18.804 1.00 89.69 211 TYR A CA 1
ATOM 1655 C C . TYR A 1 211 ? 17.040 -10.666 -17.962 1.00 89.69 211 TYR A C 1
ATOM 1657 O O . TYR A 1 211 ? 16.723 -11.804 -17.623 1.00 89.69 211 TYR A O 1
ATOM 1665 N N . TRP A 1 212 ? 16.303 -9.600 -17.636 1.00 90.31 212 TRP A N 1
ATOM 1666 C CA . TRP A 1 212 ? 14.995 -9.690 -16.963 1.00 90.31 212 TRP A CA 1
ATOM 1667 C C . TRP A 1 212 ? 13.987 -10.474 -17.816 1.00 90.31 212 TRP A C 1
ATOM 1669 O O . TRP A 1 212 ? 13.300 -11.359 -17.313 1.00 90.31 212 TRP A O 1
ATOM 1679 N N . THR A 1 213 ? 13.983 -10.219 -19.129 1.00 87.94 213 THR A N 1
ATOM 1680 C CA . THR A 1 213 ? 13.268 -11.038 -20.119 1.00 87.94 213 THR A CA 1
ATOM 1681 C C . THR A 1 213 ? 14.192 -11.329 -21.296 1.00 87.94 213 THR A C 1
ATOM 1683 O O . THR A 1 213 ? 14.935 -10.456 -21.748 1.00 87.94 213 THR A O 1
ATOM 1686 N N . LYS A 1 214 ? 14.142 -12.555 -21.824 1.00 88.38 214 LYS A N 1
ATOM 1687 C CA . LYS A 1 214 ? 14.959 -13.035 -22.950 1.00 88.38 214 LYS A CA 1
ATOM 1688 C C . LYS A 1 214 ? 14.086 -13.844 -23.908 1.00 88.38 214 LYS A C 1
ATOM 1690 O O . LYS A 1 214 ? 13.193 -14.557 -23.457 1.00 88.38 214 LYS A O 1
ATOM 1695 N N . ARG A 1 215 ? 14.329 -13.744 -25.220 1.00 85.69 215 ARG A N 1
ATOM 1696 C CA . ARG A 1 215 ? 13.540 -14.485 -26.223 1.00 85.69 215 ARG A CA 1
ATOM 1697 C C . ARG A 1 215 ? 13.657 -16.007 -26.060 1.00 85.69 215 ARG A C 1
ATOM 1699 O O . ARG A 1 215 ? 14.732 -16.524 -25.749 1.00 85.69 215 ARG A O 1
ATOM 1706 N N . TYR A 1 216 ? 12.575 -16.717 -26.375 1.00 81.94 216 TYR A N 1
ATOM 1707 C CA . TYR A 1 216 ? 12.606 -18.161 -26.616 1.00 81.94 216 TYR A CA 1
ATOM 1708 C C . TYR A 1 216 ? 13.359 -18.464 -27.922 1.00 81.94 216 TYR A C 1
ATOM 1710 O O . TYR A 1 216 ? 13.400 -17.634 -28.832 1.00 81.94 216 TYR A O 1
ATOM 1718 N N . LEU A 1 217 ? 13.988 -19.642 -28.017 1.00 74.25 217 LEU A N 1
ATOM 1719 C CA . LEU A 1 217 ? 14.883 -19.963 -29.139 1.00 74.25 217 LEU A CA 1
ATOM 1720 C C . LEU A 1 217 ? 14.142 -20.165 -30.474 1.00 74.25 217 LEU A C 1
ATOM 1722 O O . LEU A 1 217 ? 14.694 -19.814 -31.512 1.00 74.25 217 LEU A O 1
ATOM 1726 N N . ASP A 1 218 ? 12.913 -20.686 -30.439 1.00 73.25 218 ASP A N 1
ATOM 1727 C CA . ASP A 1 218 ? 12.128 -21.058 -31.632 1.00 73.25 218 ASP A CA 1
ATOM 1728 C C . ASP A 1 218 ? 11.269 -19.919 -32.213 1.00 73.25 218 ASP A C 1
ATOM 1730 O O . ASP A 1 218 ? 10.635 -20.076 -33.255 1.00 73.25 218 ASP A O 1
ATOM 1734 N N . THR A 1 219 ? 11.217 -18.754 -31.560 1.00 71.38 219 THR A N 1
ATOM 1735 C CA . THR A 1 219 ? 10.386 -17.626 -32.006 1.00 71.38 219 THR A CA 1
ATOM 1736 C C . THR A 1 219 ? 11.212 -16.600 -32.792 1.00 71.38 219 THR A C 1
ATOM 1738 O O . THR A 1 219 ? 12.024 -15.901 -32.177 1.00 71.38 219 THR A O 1
ATOM 1741 N N . PRO A 1 220 ? 11.003 -16.435 -34.117 1.00 61.22 220 PRO A N 1
ATOM 1742 C CA . PRO A 1 220 ? 11.635 -15.373 -34.896 1.00 61.22 220 PRO A CA 1
ATOM 1743 C C . PRO A 1 220 ? 10.976 -14.028 -34.563 1.00 61.22 220 PRO A C 1
ATOM 1745 O O . PRO A 1 220 ? 10.007 -13.615 -35.194 1.00 61.22 220 PRO A O 1
ATOM 1748 N N . GLN A 1 221 ? 11.494 -13.375 -33.526 1.00 68.75 221 GLN A N 1
ATOM 1749 C CA . GLN A 1 221 ? 11.052 -12.071 -33.038 1.00 68.75 221 GLN A CA 1
ATOM 1750 C C . GLN A 1 221 ? 12.225 -11.091 -33.051 1.00 68.75 221 GLN A C 1
ATOM 1752 O O . GLN A 1 221 ? 13.360 -11.467 -32.748 1.00 68.75 221 GLN A O 1
ATOM 1757 N N . ASP A 1 222 ? 11.939 -9.823 -33.344 1.00 78.56 222 ASP A N 1
ATOM 1758 C CA . ASP A 1 222 ? 12.953 -8.761 -33.391 1.00 78.56 222 ASP A CA 1
ATOM 1759 C C . ASP A 1 222 ? 13.494 -8.382 -31.994 1.00 78.56 222 ASP A C 1
ATOM 1761 O O . ASP A 1 222 ? 14.491 -7.671 -31.864 1.00 78.56 222 ASP A O 1
ATOM 1765 N N . PHE A 1 223 ? 12.839 -8.850 -30.929 1.00 85.38 223 PHE A N 1
ATOM 1766 C CA . PHE A 1 223 ? 13.266 -8.697 -29.541 1.00 85.38 223 PHE A CA 1
ATOM 1767 C C . PHE A 1 223 ? 14.306 -9.761 -29.158 1.00 85.38 223 PHE A C 1
ATOM 1769 O O . PHE A 1 223 ? 14.137 -10.940 -29.476 1.00 85.38 223 PHE A O 1
ATOM 1776 N N . GLN A 1 224 ? 15.367 -9.378 -28.438 1.00 87.81 224 GLN A N 1
ATOM 1777 C CA . GLN A 1 224 ? 16.396 -10.319 -27.979 1.00 87.81 224 GLN A CA 1
ATOM 1778 C C . GLN A 1 224 ? 16.415 -10.484 -26.454 1.00 87.81 224 GLN A C 1
ATOM 1780 O O . GLN A 1 224 ? 16.233 -11.606 -25.968 1.00 87.81 224 GLN A O 1
ATOM 1785 N N . ASN A 1 225 ? 16.619 -9.393 -25.715 1.00 89.12 225 ASN A N 1
ATOM 1786 C CA . ASN A 1 225 ? 16.566 -9.352 -24.253 1.00 89.12 225 ASN A CA 1
ATOM 1787 C C . ASN A 1 225 ? 16.395 -7.913 -23.740 1.00 89.12 225 ASN A C 1
ATOM 1789 O O . ASN A 1 225 ? 16.690 -6.957 -24.456 1.00 89.12 225 ASN A O 1
ATOM 1793 N N . ILE A 1 226 ? 15.935 -7.780 -22.497 1.00 88.06 226 ILE A N 1
ATOM 1794 C CA . ILE A 1 226 ? 15.772 -6.512 -21.777 1.00 88.06 226 ILE A CA 1
ATOM 1795 C C . ILE A 1 226 ? 16.244 -6.675 -20.331 1.00 88.06 226 ILE A C 1
ATOM 1797 O O . ILE A 1 226 ? 16.063 -7.738 -19.731 1.00 88.06 226 ILE A O 1
ATOM 1801 N N . GLY A 1 227 ? 16.803 -5.612 -19.767 1.00 90.44 227 GLY A N 1
ATOM 1802 C CA . GLY A 1 227 ? 16.924 -5.401 -18.327 1.00 90.44 227 GLY A CA 1
ATOM 1803 C C . GLY A 1 227 ? 16.502 -3.983 -17.957 1.00 90.44 227 GLY A C 1
ATOM 1804 O O . GLY A 1 227 ? 16.038 -3.226 -18.807 1.00 90.44 227 GLY A O 1
ATOM 1805 N N . LEU A 1 228 ? 16.703 -3.600 -16.697 1.00 87.31 228 LEU A N 1
ATOM 1806 C CA . LEU A 1 228 ? 16.243 -2.310 -16.164 1.00 87.31 228 LEU A CA 1
ATOM 1807 C C . LEU A 1 228 ? 16.835 -1.076 -16.878 1.00 87.31 228 LEU A C 1
ATOM 1809 O O . LEU A 1 228 ? 16.211 -0.020 -16.910 1.00 87.31 228 LEU A O 1
ATOM 1813 N N . TRP A 1 229 ? 18.026 -1.210 -17.470 1.00 87.81 229 TRP A N 1
ATOM 1814 C CA . TRP A 1 229 ? 18.791 -0.095 -18.046 1.00 87.81 229 TRP A CA 1
ATOM 1815 C C . TRP A 1 229 ? 19.070 -0.233 -19.552 1.00 87.81 229 TRP A C 1
ATOM 1817 O O . TRP A 1 229 ? 19.373 0.761 -20.212 1.00 87.81 229 TRP A O 1
ATOM 1827 N N . GLU A 1 230 ? 18.969 -1.444 -20.105 1.00 89.38 230 GLU A N 1
ATOM 1828 C CA . GLU A 1 230 ? 19.441 -1.793 -21.450 1.00 89.38 230 GLU A CA 1
ATOM 1829 C C . GLU A 1 230 ? 18.439 -2.693 -22.187 1.00 89.38 230 GLU A C 1
ATOM 1831 O O . GLU A 1 230 ? 17.890 -3.641 -21.618 1.00 89.38 230 GLU A O 1
ATOM 1836 N N . LEU A 1 231 ? 18.236 -2.411 -23.476 1.00 88.38 231 LEU A N 1
ATOM 1837 C CA . LEU A 1 231 ? 17.344 -3.143 -24.371 1.00 88.38 231 LEU A CA 1
ATOM 1838 C C . LEU A 1 231 ? 18.099 -3.613 -25.622 1.00 88.38 231 LEU A C 1
ATOM 1840 O O . LEU A 1 231 ? 18.633 -2.800 -26.377 1.00 88.38 231 LEU A O 1
ATOM 1844 N N . CYS A 1 232 ? 18.090 -4.922 -25.881 1.00 89.44 232 CYS A N 1
ATOM 1845 C CA . CYS A 1 232 ? 18.706 -5.540 -27.053 1.00 89.44 232 CYS A CA 1
ATOM 1846 C C . CYS A 1 232 ? 17.660 -5.932 -28.108 1.00 89.44 232 CYS A C 1
ATOM 1848 O O . CYS A 1 232 ? 16.773 -6.758 -27.860 1.00 89.44 232 CYS A O 1
ATOM 1850 N N . LEU A 1 233 ? 17.816 -5.385 -29.317 1.00 88.50 233 LEU A N 1
ATOM 1851 C CA . LEU A 1 233 ? 16.936 -5.588 -30.471 1.00 88.50 233 LEU A CA 1
ATOM 1852 C C . LEU A 1 233 ? 17.723 -6.052 -31.699 1.00 88.50 233 LEU A C 1
ATOM 1854 O O . LEU A 1 233 ? 18.885 -5.695 -31.908 1.00 88.50 233 LEU A O 1
ATOM 1858 N N . TYR A 1 234 ? 17.056 -6.816 -32.557 1.00 88.12 234 TYR A N 1
ATOM 1859 C CA . TYR A 1 234 ? 17.596 -7.297 -33.817 1.00 88.12 234 TYR A CA 1
ATOM 1860 C C . TYR A 1 234 ? 16.609 -7.046 -34.960 1.00 88.12 234 TYR A C 1
ATOM 1862 O O . TYR A 1 234 ? 15.679 -7.813 -35.171 1.00 88.12 234 TYR A O 1
ATOM 1870 N N . LYS A 1 235 ? 16.872 -5.985 -35.732 1.00 85.88 235 LYS A N 1
ATOM 1871 C CA . LYS A 1 235 ? 16.144 -5.551 -36.942 1.00 85.88 235 LYS A CA 1
ATOM 1872 C C . LYS A 1 235 ? 14.742 -4.980 -36.707 1.00 85.88 235 LYS A C 1
ATOM 1874 O O . LYS A 1 235 ? 14.067 -4.674 -37.690 1.00 85.88 235 LYS A O 1
ATOM 1879 N N . TYR A 1 236 ? 14.366 -4.740 -35.451 1.00 84.81 236 TYR A N 1
ATOM 1880 C CA . TYR A 1 236 ? 13.080 -4.147 -35.087 1.00 84.81 236 TYR A CA 1
ATOM 1881 C C . TYR A 1 236 ? 12.839 -2.818 -35.806 1.00 84.81 236 TYR A C 1
ATOM 1883 O O . TYR A 1 236 ? 13.711 -1.949 -35.816 1.00 84.81 236 TYR A O 1
ATOM 1891 N N . ARG A 1 237 ? 11.642 -2.631 -36.367 1.00 84.19 237 ARG A N 1
ATOM 1892 C CA . ARG A 1 237 ? 11.200 -1.350 -36.936 1.00 84.19 237 ARG A CA 1
ATOM 1893 C C . ARG A 1 237 ? 9.933 -0.887 -36.239 1.00 84.19 237 ARG A C 1
ATOM 1895 O O . ARG A 1 237 ? 8.896 -1.541 -36.334 1.00 84.19 237 ARG A O 1
ATOM 1902 N N . HIS A 1 238 ? 10.003 0.260 -35.571 1.00 81.00 238 HIS A N 1
ATOM 1903 C CA . HIS A 1 238 ? 8.832 0.837 -34.929 1.00 81.00 238 HIS A CA 1
ATOM 1904 C C . HIS A 1 238 ? 7.953 1.576 -35.949 1.00 81.00 238 HIS A C 1
ATOM 1906 O O . HIS A 1 238 ? 8.440 2.411 -36.706 1.00 81.00 238 HIS A O 1
ATOM 1912 N N . TYR A 1 239 ? 6.644 1.307 -35.955 1.00 80.06 239 TYR A N 1
ATOM 1913 C CA . TYR A 1 239 ? 5.724 1.849 -36.967 1.00 80.06 239 TYR A CA 1
ATOM 1914 C C . TYR A 1 239 ? 5.447 3.359 -36.838 1.00 80.06 239 TYR A C 1
ATOM 1916 O O . TYR A 1 239 ? 4.917 3.951 -37.776 1.00 80.06 239 TYR A O 1
ATOM 1924 N N . LYS A 1 240 ? 5.788 3.974 -35.695 1.00 76.56 240 LYS A N 1
ATOM 1925 C CA . LYS A 1 240 ? 5.660 5.423 -35.444 1.00 76.56 240 LYS A CA 1
ATOM 1926 C C . LYS A 1 240 ? 6.957 6.218 -35.628 1.00 76.56 240 LYS A C 1
ATOM 1928 O O . LYS A 1 240 ? 6.935 7.422 -35.402 1.00 76.56 240 LYS A O 1
ATOM 1933 N N . ASP A 1 241 ? 8.078 5.587 -35.983 1.00 76.69 241 ASP A N 1
ATOM 1934 C CA . ASP A 1 241 ? 9.292 6.343 -36.308 1.00 76.69 241 ASP A CA 1
ATOM 1935 C C . ASP A 1 241 ? 9.320 6.716 -37.797 1.00 76.69 241 ASP A C 1
ATOM 1937 O O . ASP A 1 241 ? 9.354 5.844 -38.667 1.00 76.69 241 ASP A O 1
ATOM 1941 N N . ASP A 1 242 ? 9.350 8.021 -38.083 1.00 76.62 242 ASP A N 1
ATOM 1942 C CA . ASP A 1 242 ? 9.352 8.568 -39.449 1.00 76.62 242 ASP A CA 1
ATOM 1943 C C . ASP A 1 242 ? 10.546 8.098 -40.294 1.00 76.62 242 ASP A C 1
ATOM 1945 O O . ASP A 1 242 ? 10.479 8.114 -41.524 1.00 76.62 242 ASP A O 1
ATOM 1949 N N . LEU A 1 243 ? 11.656 7.714 -39.650 1.00 77.81 243 LEU A N 1
ATOM 1950 C CA . LEU A 1 243 ? 12.891 7.309 -40.324 1.00 77.81 243 LEU A CA 1
ATOM 1951 C C . LEU A 1 243 ? 12.890 5.815 -40.700 1.00 77.81 243 LEU A C 1
ATOM 1953 O O . LEU A 1 243 ? 13.655 5.411 -41.578 1.00 77.81 243 LEU A O 1
ATOM 1957 N N . GLN A 1 244 ? 12.043 4.998 -40.058 1.00 78.56 244 GLN A N 1
ATOM 1958 C CA . GLN A 1 244 ? 11.916 3.541 -40.243 1.00 78.56 244 GLN A CA 1
ATOM 1959 C C . GLN A 1 244 ? 13.250 2.765 -40.213 1.00 78.56 244 GLN A C 1
ATOM 1961 O O . GLN A 1 244 ? 13.398 1.718 -40.864 1.00 78.56 244 GLN A O 1
ATOM 1966 N N . ILE A 1 245 ? 14.227 3.269 -39.457 1.00 81.69 245 ILE A N 1
ATOM 1967 C CA . ILE A 1 245 ? 15.550 2.654 -39.327 1.00 81.69 245 ILE A CA 1
ATOM 1968 C C . ILE A 1 245 ? 15.409 1.358 -38.504 1.00 81.69 245 ILE A C 1
ATOM 1970 O O . ILE A 1 245 ? 14.763 1.366 -37.457 1.00 81.69 245 ILE A O 1
ATOM 1974 N N . PRO A 1 246 ? 15.977 0.221 -38.953 1.00 84.81 246 PRO A N 1
ATOM 1975 C CA . PRO A 1 246 ? 15.955 -1.010 -38.174 1.00 84.81 246 PRO A CA 1
ATOM 1976 C C . PRO A 1 246 ? 16.902 -0.909 -36.972 1.00 84.81 246 PRO A C 1
ATOM 1978 O O . PRO A 1 246 ? 18.117 -0.811 -37.142 1.00 84.81 246 PRO A O 1
ATOM 1981 N N . TYR A 1 247 ? 16.359 -1.004 -35.763 1.00 84.75 247 TYR A N 1
ATOM 1982 C CA . TYR A 1 247 ? 17.135 -1.067 -34.529 1.00 84.75 247 TYR A CA 1
ATOM 1983 C C . TYR A 1 247 ? 17.861 -2.419 -34.431 1.00 84.75 247 TYR A C 1
ATOM 1985 O O . TYR A 1 247 ? 17.243 -3.484 -34.345 1.00 84.75 247 TYR A O 1
ATOM 1993 N N . THR A 1 248 ? 19.194 -2.382 -34.470 1.00 88.19 248 THR A N 1
ATOM 1994 C CA . THR A 1 248 ? 20.076 -3.555 -34.352 1.00 88.19 248 THR A CA 1
ATOM 1995 C C . THR A 1 248 ? 21.204 -3.271 -33.371 1.00 88.19 248 THR A C 1
ATOM 1997 O O . THR A 1 248 ? 22.085 -2.469 -33.677 1.00 88.19 248 THR A O 1
ATOM 2000 N N . GLY A 1 249 ? 21.204 -3.950 -32.227 1.00 89.19 249 GLY A N 1
ATOM 2001 C CA . GLY A 1 249 ? 22.185 -3.751 -31.161 1.00 89.19 249 GLY A CA 1
ATOM 2002 C C . GLY A 1 249 ? 21.532 -3.742 -29.783 1.00 89.19 249 GLY A C 1
ATOM 2003 O O . GLY A 1 249 ? 20.345 -4.040 -29.648 1.00 89.19 249 GLY A O 1
ATOM 2004 N N . CYS A 1 250 ? 22.323 -3.397 -28.772 1.00 89.69 250 CYS A N 1
ATOM 2005 C CA . CYS A 1 250 ? 21.849 -3.139 -27.418 1.00 89.69 250 CYS A CA 1
ATOM 2006 C C . CYS A 1 250 ? 21.969 -1.644 -27.127 1.00 89.69 250 CYS A C 1
ATOM 2008 O O . CYS A 1 250 ? 22.999 -1.035 -27.418 1.00 89.69 250 CYS A O 1
ATOM 2010 N N . PHE A 1 251 ? 20.899 -1.057 -26.596 1.00 88.69 251 PHE A N 1
ATOM 2011 C CA . PHE A 1 251 ? 20.753 0.381 -26.410 1.00 88.69 251 PHE A CA 1
ATOM 2012 C C . PHE A 1 251 ? 20.403 0.688 -24.953 1.00 88.69 251 PHE A C 1
ATOM 2014 O O . PHE A 1 251 ? 19.515 0.063 -24.373 1.00 88.69 251 PHE A O 1
ATOM 2021 N N . TRP A 1 252 ? 21.072 1.683 -24.373 1.00 88.38 252 TRP A N 1
ATOM 2022 C CA . TRP A 1 252 ? 20.732 2.218 -23.053 1.00 88.38 252 TRP A CA 1
ATOM 2023 C C . TRP A 1 252 ? 19.564 3.212 -23.188 1.00 88.38 252 TRP A C 1
ATOM 2025 O O . TRP A 1 252 ? 19.570 4.028 -24.117 1.00 88.38 252 TRP A O 1
ATOM 2035 N N . PHE A 1 253 ? 18.557 3.161 -22.307 1.00 85.88 253 PHE A N 1
ATOM 2036 C CA . PHE A 1 253 ? 17.252 3.817 -22.550 1.00 85.88 253 PHE A CA 1
ATOM 2037 C C . PHE A 1 253 ? 17.306 5.335 -22.814 1.00 85.88 253 PHE A C 1
ATOM 2039 O O . PHE A 1 253 ? 16.486 5.844 -23.576 1.00 85.88 253 PHE A O 1
ATOM 2046 N N . TRP A 1 254 ? 18.259 6.068 -22.229 1.00 82.31 254 TRP A N 1
ATOM 2047 C CA . TRP A 1 254 ? 18.412 7.522 -22.416 1.00 82.31 254 TRP A CA 1
ATOM 2048 C C . TRP A 1 254 ? 19.413 7.894 -23.526 1.00 82.31 254 TRP A C 1
ATOM 2050 O O . TRP A 1 254 ? 19.845 9.043 -23.614 1.00 82.31 254 TRP A O 1
ATOM 2060 N N . THR A 1 255 ? 19.789 6.952 -24.398 1.00 84.19 255 THR A N 1
ATOM 2061 C CA . THR A 1 255 ? 20.490 7.286 -25.649 1.00 84.19 255 THR A CA 1
ATOM 2062 C C . THR A 1 255 ? 19.573 8.073 -26.589 1.00 84.19 255 THR A C 1
ATOM 2064 O O . THR A 1 255 ? 18.379 7.796 -26.701 1.00 84.19 255 THR A O 1
ATOM 2067 N N . ASN A 1 256 ? 20.134 9.043 -27.320 1.00 81.00 256 ASN A N 1
ATOM 2068 C CA . ASN A 1 256 ? 19.364 9.875 -28.258 1.00 81.00 256 ASN A CA 1
ATOM 2069 C C . ASN A 1 256 ? 18.674 9.054 -29.368 1.00 81.00 256 ASN A C 1
ATOM 2071 O O . ASN A 1 256 ? 17.635 9.463 -29.876 1.00 81.00 256 ASN A O 1
ATOM 2075 N N . GLU A 1 257 ? 19.222 7.887 -29.716 1.00 78.31 257 GLU A N 1
ATOM 2076 C CA . GLU A 1 257 ? 18.658 6.953 -30.702 1.00 78.31 257 GLU A CA 1
ATOM 2077 C C . GLU A 1 257 ? 17.383 6.255 -30.190 1.00 78.31 257 GLU A C 1
ATOM 2079 O O . GLU A 1 257 ? 16.461 5.991 -30.966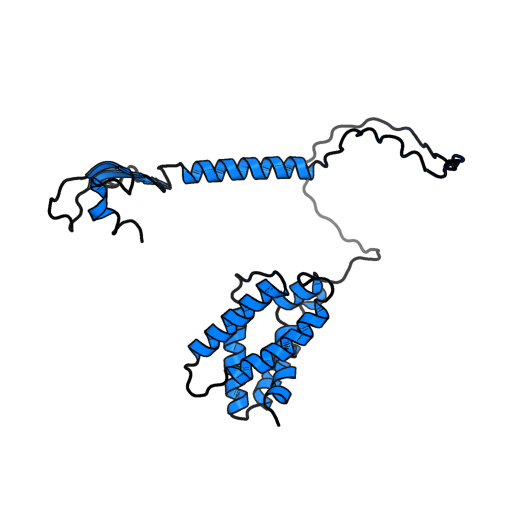 1.00 78.31 257 GLU A O 1
ATOM 2084 N N . MET A 1 258 ? 17.298 6.010 -28.876 1.00 76.19 258 MET A N 1
ATOM 2085 C CA . MET A 1 258 ? 16.118 5.445 -28.213 1.00 76.19 258 MET A CA 1
ATOM 2086 C C . MET A 1 258 ? 15.040 6.484 -27.895 1.00 76.19 258 MET A C 1
ATOM 2088 O O . MET A 1 258 ? 13.895 6.087 -27.717 1.00 76.19 258 MET A O 1
ATOM 2092 N N . TYR A 1 259 ? 15.347 7.787 -27.848 1.00 80.75 259 TYR A N 1
ATOM 2093 C CA . TYR A 1 259 ? 14.433 8.829 -27.340 1.00 80.75 259 TYR A CA 1
ATOM 2094 C C . TYR A 1 259 ? 13.001 8.761 -27.912 1.00 80.75 259 TYR A C 1
ATOM 2096 O O . TYR A 1 259 ? 12.039 8.826 -27.156 1.00 80.75 259 TYR A O 1
ATOM 2104 N N . ARG A 1 260 ? 12.849 8.552 -29.230 1.00 75.25 260 ARG A N 1
ATOM 2105 C CA . ARG A 1 260 ? 11.537 8.439 -29.911 1.00 75.25 260 ARG A CA 1
ATOM 2106 C C . ARG A 1 260 ? 10.744 7.172 -29.559 1.00 75.25 260 ARG A C 1
ATOM 2108 O O . ARG A 1 260 ? 9.534 7.127 -29.770 1.00 75.25 260 ARG A O 1
ATOM 2115 N N . PHE A 1 261 ? 11.439 6.124 -29.121 1.00 77.38 261 PHE A N 1
ATOM 2116 C CA . PHE A 1 261 ? 10.894 4.784 -28.913 1.00 77.38 261 PHE A CA 1
ATOM 2117 C C . PHE A 1 261 ? 10.723 4.444 -27.423 1.00 77.38 261 PHE A C 1
ATOM 2119 O O . PHE A 1 261 ? 9.760 3.773 -27.064 1.00 77.38 261 PHE A O 1
ATOM 2126 N N . ARG A 1 262 ? 11.599 4.969 -26.554 1.00 81.19 262 ARG A N 1
ATOM 2127 C CA . ARG A 1 262 ? 11.584 4.812 -25.090 1.00 81.19 262 ARG A CA 1
ATOM 2128 C C . ARG A 1 262 ? 10.203 5.075 -24.487 1.00 81.19 262 ARG A C 1
ATOM 2130 O O . ARG A 1 262 ? 9.732 4.268 -23.694 1.00 81.19 262 ARG A O 1
ATOM 2137 N N . ASP A 1 263 ? 9.555 6.152 -24.922 1.00 79.69 263 ASP A N 1
ATOM 2138 C CA . ASP A 1 263 ? 8.255 6.626 -24.422 1.00 79.69 263 ASP A CA 1
ATOM 2139 C C . ASP A 1 263 ? 7.067 5.718 -24.853 1.00 79.69 263 ASP A C 1
ATOM 2141 O O . ASP A 1 263 ? 5.908 6.049 -24.620 1.00 79.69 263 ASP A O 1
ATOM 2145 N N . TRP A 1 264 ? 7.347 4.570 -25.493 1.00 77.19 264 TRP A N 1
ATOM 2146 C CA . TRP A 1 264 ? 6.398 3.480 -25.780 1.00 77.19 264 TRP A CA 1
ATOM 2147 C C . TRP A 1 264 ? 6.759 2.147 -25.096 1.00 77.19 264 TRP A C 1
ATOM 2149 O O . TRP A 1 264 ? 6.039 1.165 -25.273 1.00 77.19 264 TRP A O 1
ATOM 2159 N N . ILE A 1 265 ? 7.894 2.085 -24.391 1.00 77.38 265 ILE A N 1
ATOM 2160 C CA . ILE A 1 265 ? 8.420 0.883 -23.713 1.00 77.38 265 ILE A CA 1
ATOM 2161 C C . ILE A 1 265 ? 8.340 1.057 -22.197 1.00 77.38 265 ILE A C 1
ATOM 2163 O O . ILE A 1 265 ? 8.003 0.115 -21.483 1.00 77.38 265 ILE A O 1
ATOM 2167 N N . ILE A 1 266 ? 8.671 2.259 -21.722 1.00 77.25 266 ILE A N 1
ATOM 2168 C CA . ILE A 1 266 ? 8.448 2.673 -20.341 1.00 77.25 266 ILE A CA 1
ATOM 2169 C C . ILE A 1 266 ? 6.956 3.042 -20.219 1.00 77.25 266 ILE A C 1
ATOM 2171 O O . ILE A 1 266 ? 6.492 3.823 -21.056 1.00 77.25 266 ILE A O 1
ATOM 2175 N N . PRO A 1 267 ? 6.210 2.455 -19.264 1.00 59.12 267 PRO A N 1
ATOM 2176 C CA . PRO A 1 267 ? 4.800 2.770 -19.023 1.00 59.12 267 PRO A CA 1
ATOM 2177 C C . PRO A 1 267 ? 4.594 4.144 -18.363 1.00 59.12 267 PRO A C 1
ATOM 2179 O O . PRO A 1 267 ? 5.530 4.622 -17.681 1.00 59.12 267 PRO A O 1
#

InterPro domains:
  IPR019398 Pre-rRNA-processing protein TSR2 [PF10273] (9-92)
  IPR019398 Pre-rRNA-processing protein TSR2 [PTHR21250] (10-174)

pLDDT: mean 72.89, std 19.02, range [29.97, 97.12]

Secondary structure (DSSP, 8-state):
--SHHHHHHHHHHHHTT-HHHHHHHHTTTT-TTHHHHHHHHHHHHHHHHHHH--TTS-HHHHHHHHHHHHHHHHHHHH-----SSHHHHHHHHHHHHHHHHHTT-HHHHHHHHHHHHHT-SSGGGSS---S----------------------------PPPPP----TT----------------HHHHHHHHHHHHHHHHHHHHHH-S-SEE--TT---SEEEE-SSEEEEEEE--TT-TT---EEEEEETTSTTTHHHHTTT--

Radius of gyration: 32.89 Å; chains: 1; bounding box: 72×62×92 Å

Sequence (267 aa):
MSLLSTLDPIIRSVFSRWTALQLAVAHSMGGSESEAKYEAFISTFAEFLTRNLRPSLPVSAVESEIQVYLDEVLDEEFNTELDDGSSQELAQLFVRYIHLILQGRLNDVQQELQLQQAMTPAVQKSIRNENDAESSTSDEDDDDDRIDEEEEEEVGEGRAKPQSMDVDEDGWTTMGIFRFGNAEYSTNFFVASICMFLSTLCCISAFASPYWTKRYLDTPQDFQNIGLWELCLYKYRHYKDDLQIPYTGCFWFWTNEMYRFRDWIIP

Foldseek 3Di:
DDQLVLQLVLLVLVLVPPPQLVVLLVVCLLHPCSVVLVSVCSNVVSVVCVVLPDPPDDLVVQLVVQLVVVQVCCCPRRVGHDPPCVSSVVSNVVSVVSVCVVVVNSVVSVVVSVVVVVVPPPPVPPPDDDDDDDDDDDDDDDDDDDDDDDDDDDDDDDDDDDDDQDADPVRDRPPDPDDPDPPPPDVVVVVVVVVVVVVVVVVVCLQPDQAPDADDPPDPDQFGTGGPFKGAGHQDFDPPDPVRGGDHGMDGCPPPVNPVPSVVVPD

Organism: Adineta ricciae (NCBI:txid249248)